Protein 1I1G (pdb70)

B-factor: mean 62.0, std 0.0, range [62.0, 62.0]

Radius of gyration: 27.63 Å; Cα contacts (8 Å, |Δi|>4): 375; chains: 2; bounding box: 60×55×72 Å

Structure (mmCIF, N/CA/C/O backbone):
data_1I1G
#
_entry.id   1I1G
#
_cell.length_a   101.318
_cell.length_b   101.318
_cell.length_c   245.361
_cell.angle_alpha   90.00
_cell.angle_beta   90.00
_cell.angle_gamma   90.00
#
_symmetry.space_group_name_H-M   'I 41 2 2'
#
loop_
_atom_site.group_PDB
_atom_site.id
_atom_site.type_symbol
_atom_site.label_atom_id
_atom_site.label_alt_id
_atom_site.label_comp_id
_atom_site.label_asym_id
_atom_site.label_entity_id
_atom_site.label_seq_id
_atom_site.pdbx_PDB_ins_code
_atom_site.Cartn_x
_atom_site.Cartn_y
_atom_site.Cartn_z
_atom_site.occupancy
_atom_site.B_iso_or_equiv
_atom_site.auth_seq_id
_atom_site.auth_comp_id
_atom_site.auth_asym_id
_atom_site.auth_atom_id
_atom_site.pdbx_PDB_model_num
ATOM 1 N N . ILE A 1 2 ? -29.054 -19.114 -18.843 1.00 62.00 2 ILE A N 1
ATOM 2 C CA . ILE A 1 2 ? -30.241 -19.924 -18.795 1.00 62.00 2 ILE A CA 1
ATOM 3 C C . ILE A 1 2 ? -31.482 -19.157 -18.706 1.00 62.00 2 ILE A C 1
ATOM 4 O O . ILE A 1 2 ? -31.540 -18.056 -18.135 1.00 62.00 2 ILE A O 1
ATOM 9 N N . ASP A 1 3 ? -32.341 -19.795 -19.256 1.00 62.00 3 ASP A N 1
ATOM 10 C CA . ASP A 1 3 ? -33.617 -19.465 -19.254 1.00 62.00 3 ASP A CA 1
ATOM 11 C C . ASP A 1 3 ? -33.876 -19.036 -17.812 1.00 62.00 3 ASP A C 1
ATOM 12 O O . ASP A 1 3 ? -33.068 -19.637 -16.900 1.00 62.00 3 ASP A O 1
ATOM 17 N N . GLU A 1 4 ? -34.934 -18.067 -17.923 1.00 62.00 4 GLU A N 1
ATOM 18 C CA . GLU A 1 4 ? -35.659 -17.269 -16.862 1.00 62.00 4 GLU A CA 1
ATOM 19 C C . GLU A 1 4 ? -36.285 -18.201 -15.864 1.00 62.00 4 GLU A C 1
ATOM 20 O O . GLU A 1 4 ? -36.065 -18.079 -14.671 1.00 62.00 4 GLU A O 1
ATOM 26 N N . ARG A 1 5 ? -37.047 -19.188 -16.421 1.00 62.00 5 ARG A N 1
ATOM 27 C CA . ARG A 1 5 ? -37.574 -20.256 -15.560 1.00 62.00 5 ARG A CA 1
ATOM 28 C C . ARG A 1 5 ? -36.432 -20.881 -14.772 1.00 62.00 5 ARG A C 1
ATOM 29 O O . ARG A 1 5 ? -36.288 -20.645 -13.557 1.00 62.00 5 ARG A O 1
ATOM 37 N N . ASP A 1 6 ? -35.400 -21.458 -15.394 1.00 62.00 6 ASP A N 1
ATOM 38 C CA . ASP A 1 6 ? -34.247 -22.013 -14.689 1.00 62.00 6 ASP A CA 1
ATOM 39 C C . ASP A 1 6 ? -33.550 -21.000 -13.784 1.00 62.00 6 ASP A C 1
ATOM 40 O O . ASP A 1 6 ? -32.796 -21.357 -12.865 1.00 62.00 6 ASP A O 1
ATOM 45 N N . LYS A 1 7 ? -33.663 -19.703 -14.101 1.00 62.00 7 LYS A N 1
ATOM 46 C CA . LYS A 1 7 ? -33.036 -18.751 -13.188 1.00 62.00 7 LYS A CA 1
ATOM 47 C C . LYS A 1 7 ? -33.872 -18.772 -11.908 1.00 62.00 7 LYS A C 1
ATOM 48 O O . LYS A 1 7 ? -33.430 -19.287 -10.875 1.00 62.00 7 LYS A O 1
ATOM 54 N N . ILE A 1 8 ? -35.144 -18.423 -11.967 1.00 62.00 8 ILE A N 1
ATOM 55 C CA . ILE A 1 8 ? -36.018 -18.598 -10.819 1.00 62.00 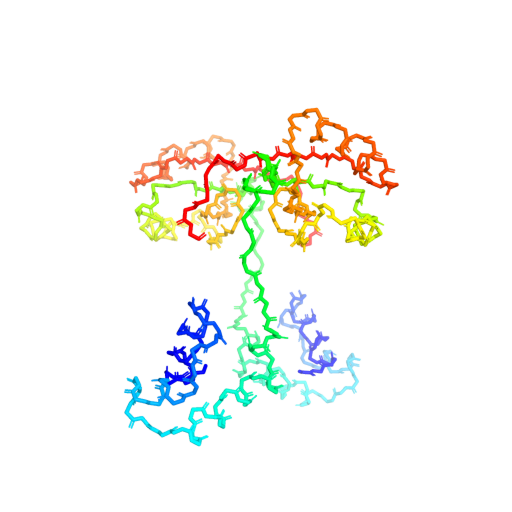8 ILE A CA 1
ATOM 56 C C . ILE A 1 8 ? -35.802 -19.918 -10.076 1.00 62.00 8 ILE A C 1
ATOM 57 O O . ILE A 1 8 ? -35.681 -19.890 -8.833 1.00 62.00 8 ILE A O 1
ATOM 62 N N . ILE A 1 9 ? -35.808 -21.067 -10.746 1.00 62.00 9 ILE A N 1
ATOM 63 C CA . ILE A 1 9 ? -35.617 -22.353 -10.072 1.00 62.00 9 ILE A CA 1
ATOM 64 C C . ILE A 1 9 ? -34.312 -22.357 -9.296 1.00 62.00 9 ILE A C 1
ATOM 65 O O . ILE A 1 9 ? -34.339 -22.695 -8.102 1.00 62.00 9 ILE A O 1
ATOM 70 N N . LEU A 1 10 ? -33.166 -21.895 -9.821 1.00 62.00 10 LEU A N 1
ATOM 71 C CA . LEU A 1 10 ? -31.960 -21.811 -8.984 1.00 62.00 10 LEU A CA 1
ATOM 72 C C . LEU A 1 10 ? -32.099 -20.796 -7.839 1.00 62.00 10 LEU A C 1
ATOM 73 O O . LEU A 1 10 ? -31.572 -21.062 -6.745 1.00 62.00 10 LEU A O 1
ATOM 78 N N . GLU A 1 11 ? -32.824 -19.684 -7.999 1.00 62.00 11 GLU A N 1
ATOM 79 C CA . GLU A 1 11 ? -32.968 -18.730 -6.903 1.00 62.00 11 GLU A CA 1
ATOM 80 C C . GLU A 1 11 ? -33.567 -19.435 -5.688 1.00 62.00 11 GLU A C 1
ATOM 81 O O . GLU A 1 11 ? -33.004 -19.610 -4.635 1.00 62.00 11 GLU A O 1
ATOM 87 N N . ILE A 1 12 ? -34.759 -19.947 -5.876 1.00 62.00 12 ILE A N 1
ATOM 88 C CA . ILE A 1 12 ? -35.614 -20.748 -5.032 1.00 62.00 12 ILE A CA 1
ATOM 89 C C . ILE A 1 12 ? -34.765 -21.866 -4.409 1.00 62.00 12 ILE A C 1
ATOM 90 O O . ILE A 1 12 ? -34.649 -21.958 -3.172 1.00 62.00 12 ILE A O 1
ATOM 95 N N . LEU A 1 13 ? -34.265 -22.769 -5.256 1.00 62.00 13 LEU A N 1
ATOM 96 C CA . LEU A 1 13 ? -33.490 -23.867 -4.637 1.00 62.00 13 LEU A CA 1
ATOM 97 C C . LEU A 1 13 ? -32.397 -23.263 -3.766 1.00 62.00 13 LEU A C 1
ATOM 98 O O . LEU A 1 13 ? -32.256 -23.562 -2.590 1.00 62.00 13 LEU A O 1
ATOM 103 N N . GLU A 1 14 ? -31.548 -22.319 -4.249 1.00 62.00 14 GLU A N 1
ATOM 104 C CA . GLU A 1 14 ? -30.530 -21.742 -3.379 1.00 62.00 14 GLU A CA 1
ATOM 105 C C . GLU A 1 14 ? -31.104 -21.168 -2.091 1.00 62.00 14 GLU A C 1
ATOM 106 O O . GLU A 1 14 ? -30.289 -21.033 -1.159 1.00 62.00 14 GLU A O 1
ATOM 112 N N . LYS A 1 15 ? -32.363 -20.860 -1.929 1.00 62.00 15 LYS A N 1
ATOM 113 C CA . LYS A 1 15 ? -32.892 -20.359 -0.678 1.00 62.00 15 LYS A CA 1
ATOM 114 C C . LYS A 1 15 ? -33.277 -21.544 0.204 1.00 62.00 15 LYS A C 1
ATOM 115 O O . LYS A 1 15 ? -33.044 -21.468 1.413 1.00 62.00 15 LYS A O 1
ATOM 117 N N . ASP A 1 16 ? -33.711 -22.650 -0.358 1.00 62.00 16 ASP A N 1
ATOM 118 C CA . ASP A 1 16 ? -34.020 -23.875 0.412 1.00 62.00 16 ASP A CA 1
ATOM 119 C C . ASP A 1 16 ? -33.987 -25.030 -0.584 1.00 62.00 16 ASP A C 1
ATOM 120 O O . ASP A 1 16 ? -34.944 -25.194 -1.340 1.00 62.00 16 ASP A O 1
ATOM 125 N N . ALA A 1 17 ? -32.885 -25.776 -0.670 1.00 62.00 17 ALA A N 1
ATOM 126 C CA . ALA A 1 17 ? -32.737 -26.761 -1.730 1.00 62.00 17 ALA A CA 1
ATOM 127 C C . ALA A 1 17 ? -33.522 -28.038 -1.511 1.00 62.00 17 ALA A C 1
ATOM 128 O O . ALA A 1 17 ? -33.372 -29.002 -2.226 1.00 62.00 17 ALA A O 1
ATOM 130 N N . ARG A 1 18 ? -34.335 -28.043 -0.486 1.00 62.00 18 ARG A N 1
ATOM 131 C CA . ARG A 1 18 ? -35.332 -29.056 -0.265 1.00 62.00 18 ARG A CA 1
ATOM 132 C C . ARG A 1 18 ? -36.672 -28.534 -0.804 1.00 62.00 18 ARG A C 1
ATOM 133 O O . ARG A 1 18 ? -37.629 -29.305 -0.628 1.00 62.00 18 ARG A O 1
ATOM 141 N N . THR A 1 19 ? -36.822 -27.285 -1.290 1.00 62.00 19 THR A N 1
ATOM 142 C CA . THR A 1 19 ? -38.182 -26.953 -1.745 1.00 62.00 19 THR A CA 1
ATOM 143 C C . THR A 1 19 ? -38.532 -28.110 -2.693 1.00 62.00 19 THR A C 1
ATOM 144 O O . THR A 1 19 ? -37.683 -28.464 -3.515 1.00 62.00 19 THR A O 1
ATOM 148 N N . PRO A 1 20 ? -39.667 -28.723 -2.428 1.00 62.00 20 PRO A N 1
ATOM 149 C CA . PRO A 1 20 ? -40.125 -29.825 -3.260 1.00 62.00 20 PRO A CA 1
ATOM 150 C C . PRO A 1 20 ? -40.507 -29.331 -4.650 1.00 62.00 20 PRO A C 1
ATOM 151 O O . PRO A 1 20 ? -41.121 -28.266 -4.840 1.00 62.00 20 PRO A O 1
ATOM 155 N N . PHE A 1 21 ? -40.133 -30.124 -5.661 1.00 62.00 21 PHE A N 1
ATOM 156 C CA . PHE A 1 21 ? -40.429 -29.822 -7.048 1.00 62.00 21 PHE A CA 1
ATOM 157 C C . PHE A 1 21 ? -41.800 -29.214 -7.213 1.00 62.00 21 PHE A C 1
ATOM 158 O O . PHE A 1 21 ? -41.940 -28.042 -7.570 1.00 62.00 21 PHE A O 1
ATOM 166 N N . THR A 1 22 ? -42.762 -29.984 -6.739 1.00 62.00 22 THR A N 1
ATOM 167 C CA . THR A 1 22 ? -44.150 -29.581 -6.653 1.00 62.00 22 THR A CA 1
ATOM 168 C C . THR A 1 22 ? -44.267 -28.150 -6.175 1.00 62.00 22 THR A C 1
ATOM 169 O O . THR A 1 22 ? -45.347 -27.590 -6.378 1.00 62.00 22 THR A O 1
ATOM 173 N N . GLU A 1 23 ? -43.404 -27.647 -5.276 1.00 62.00 23 GLU A N 1
ATOM 174 C CA . GLU A 1 23 ? -43.648 -26.257 -4.878 1.00 62.00 23 GLU A CA 1
ATOM 175 C C . GLU A 1 23 ? -43.118 -25.303 -5.920 1.00 62.00 23 GLU A C 1
ATOM 176 O O . GLU A 1 23 ? -43.779 -24.354 -6.341 1.00 62.00 23 GLU A O 1
ATOM 182 N N . ILE A 1 24 ? -41.992 -25.686 -6.537 1.00 62.00 24 ILE A N 1
ATOM 183 C CA . ILE A 1 24 ? -41.462 -24.875 -7.632 1.00 62.00 24 ILE A CA 1
ATOM 184 C C . ILE A 1 24 ? -42.498 -24.701 -8.744 1.00 62.00 24 ILE A C 1
ATOM 185 O O . ILE A 1 24 ? -42.702 -23.597 -9.233 1.00 62.00 24 ILE A O 1
ATOM 190 N N . ALA A 1 25 ? -43.023 -25.846 -9.152 1.00 62.00 25 ALA A N 1
ATOM 191 C CA . ALA A 1 25 ? -44.032 -25.905 -10.215 1.00 62.00 25 ALA A CA 1
ATOM 192 C C . ALA A 1 25 ? -45.138 -24.916 -9.859 1.00 62.00 25 ALA A C 1
ATOM 193 O O . ALA A 1 25 ? -45.106 -23.803 -10.435 1.00 62.00 25 ALA A O 1
ATOM 195 N N . LYS A 1 26 ? -45.913 -25.087 -8.791 1.00 62.00 26 LYS A N 1
ATOM 196 C CA . LYS A 1 26 ? -46.871 -24.033 -8.464 1.00 62.00 26 LYS A CA 1
ATOM 197 C C . LYS A 1 26 ? -46.231 -22.647 -8.395 1.00 62.00 26 LYS A C 1
ATOM 198 O O . LYS A 1 26 ? -46.926 -21.639 -8.631 1.00 62.00 26 LYS A O 1
ATOM 200 N N . LYS A 1 27 ? -44.921 -22.495 -8.120 1.00 62.00 27 LYS A N 1
ATOM 201 C CA . LYS A 1 27 ? -44.411 -21.130 -8.090 1.00 62.00 27 LYS A CA 1
ATOM 202 C C . LYS A 1 27 ? -44.342 -20.534 -9.493 1.00 62.00 27 LYS A C 1
ATOM 203 O O . LYS A 1 27 ? -44.666 -19.357 -9.689 1.00 62.00 27 LYS A O 1
ATOM 209 N N . LEU A 1 28 ? -44.013 -21.406 -10.431 1.00 62.00 28 LEU A N 1
ATOM 210 C CA . LEU A 1 28 ? -43.839 -20.961 -11.795 1.00 62.00 28 LEU A CA 1
ATOM 211 C C . LEU A 1 28 ? -45.051 -21.039 -12.680 1.00 62.00 28 LEU A C 1
ATOM 212 O O . LEU A 1 28 ? -44.893 -20.853 -13.906 1.00 62.00 28 LEU A O 1
ATOM 217 N N . GLY A 1 29 ? -46.123 -21.638 -12.165 1.00 62.00 29 GLY A N 1
ATOM 218 C CA . GLY A 1 29 ? -47.226 -21.921 -13.098 1.00 62.00 29 GLY A CA 1
ATOM 219 C C . GLY A 1 29 ? -46.919 -23.099 -14.006 1.00 62.00 29 GLY A C 1
ATOM 220 O O . GLY A 1 29 ? -47.828 -23.448 -14.771 1.00 62.00 29 GLY A O 1
ATOM 221 N N . ILE A 1 30 ? -45.746 -23.717 -14.020 1.00 62.00 30 ILE A N 1
ATOM 222 C CA . ILE A 1 30 ? -45.544 -24.877 -14.913 1.00 62.00 30 ILE A CA 1
ATOM 223 C C . ILE A 1 30 ? -45.910 -26.124 -14.119 1.00 62.00 30 ILE A C 1
ATOM 224 O O . ILE A 1 30 ? -46.573 -25.928 -13.092 1.00 62.00 30 ILE A O 1
ATOM 229 N N . SER A 1 31 ? -45.391 -27.285 -14.420 1.00 62.00 31 SER A N 1
ATOM 230 C CA . SER A 1 31 ? -45.751 -28.509 -13.715 1.00 62.00 31 SER A CA 1
ATOM 231 C C . SER A 1 31 ? -44.554 -29.212 -13.087 1.00 62.00 31 SER A C 1
ATOM 232 O O . SER A 1 31 ? -43.379 -28.948 -13.398 1.00 62.00 31 SER A O 1
ATOM 235 N N . GLU A 1 32 ? -44.870 -30.197 -12.251 1.00 62.00 32 GLU A N 1
ATOM 236 C CA . GLU A 1 32 ? -43.862 -30.984 -11.535 1.00 62.00 32 GLU A CA 1
ATOM 237 C C . GLU A 1 32 ? -42.839 -31.519 -12.525 1.00 62.00 32 GLU A C 1
ATOM 238 O O . GLU A 1 32 ? -41.711 -31.017 -12.612 1.00 62.00 32 GLU A O 1
ATOM 244 N N . THR A 1 33 ? -43.295 -32.369 -13.419 1.00 62.00 33 THR A N 1
ATOM 245 C CA . THR A 1 33 ? -42.459 -33.015 -14.422 1.00 62.00 33 THR A CA 1
ATOM 246 C C . THR A 1 33 ? -41.443 -32.064 -15.028 1.00 62.00 33 THR A C 1
ATOM 247 O O . THR A 1 33 ? -40.232 -32.292 -15.119 1.00 62.00 33 THR A O 1
ATOM 251 N N . ALA A 1 34 ? -41.890 -30.894 -15.435 1.00 62.00 34 ALA A N 1
ATOM 252 C CA . ALA A 1 34 ? -41.069 -29.798 -15.928 1.00 62.00 34 ALA A CA 1
ATOM 253 C C . ALA A 1 34 ? -40.063 -29.324 -14.894 1.00 62.00 34 ALA A C 1
ATOM 254 O O . ALA A 1 34 ? -38.854 -29.474 -15.036 1.00 62.00 34 ALA A O 1
ATOM 256 N N . VAL A 1 35 ? -40.573 -28.895 -13.740 1.00 62.00 35 VAL A N 1
ATOM 257 C CA . VAL A 1 35 ? -39.670 -28.529 -12.649 1.00 62.00 35 VAL A CA 1
ATOM 258 C C . VAL A 1 35 ? -38.691 -29.662 -12.414 1.00 62.00 35 VAL A C 1
ATOM 259 O O . VAL A 1 35 ? -37.531 -29.383 -12.122 1.00 62.00 35 VAL A O 1
ATOM 263 N N . ARG A 1 36 ? -39.156 -30.891 -12.542 1.00 62.00 36 ARG A N 1
ATOM 264 C CA . ARG A 1 36 ? -38.296 -32.055 -12.416 1.00 62.00 36 ARG A CA 1
ATOM 265 C C . ARG A 1 36 ? -37.212 -31.913 -13.476 1.00 62.00 36 ARG A C 1
ATOM 266 O O . ARG A 1 36 ? -36.112 -31.464 -13.143 1.00 62.00 36 ARG A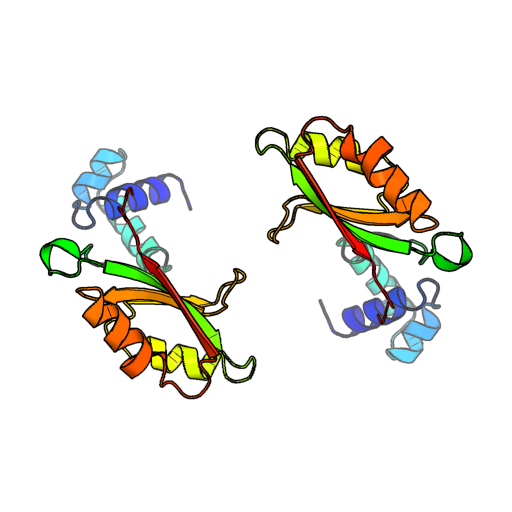 O 1
ATOM 268 N N . LYS A 1 37 ? -37.601 -32.154 -14.707 1.00 62.00 37 LYS A N 1
ATOM 269 C CA . LYS A 1 37 ? -36.803 -32.089 -15.918 1.00 62.00 37 LYS A CA 1
ATOM 270 C C . LYS A 1 37 ? -35.747 -30.992 -15.942 1.00 62.00 37 LYS A C 1
ATOM 271 O O . LYS A 1 37 ? -34.563 -31.276 -16.128 1.00 62.00 37 LYS A O 1
ATOM 273 N N . ARG A 1 38 ? -36.132 -29.760 -15.689 1.00 62.00 38 ARG A N 1
ATOM 274 C CA . ARG A 1 38 ? -35.344 -28.581 -15.491 1.00 62.00 38 ARG A CA 1
ATOM 275 C C . ARG A 1 38 ? -34.214 -28.801 -14.482 1.00 62.00 38 ARG A C 1
ATOM 276 O O . ARG A 1 38 ? -33.010 -28.633 -14.724 1.00 62.00 38 ARG A O 1
ATOM 284 N N . VAL A 1 39 ? -34.668 -29.223 -13.288 1.00 62.00 39 VAL A N 1
ATOM 285 C CA . VAL A 1 39 ? -33.750 -29.422 -12.170 1.00 62.00 39 VAL A CA 1
ATOM 286 C C . VAL A 1 39 ? -32.675 -30.409 -12.591 1.00 62.00 39 VAL A C 1
ATOM 287 O O . VAL A 1 39 ? -31.492 -30.122 -12.761 1.00 62.00 39 VAL A O 1
ATOM 291 N N . LYS A 1 40 ? -33.127 -31.555 -13.068 1.00 62.00 40 LYS A N 1
ATOM 292 C CA . LYS A 1 40 ? -32.168 -32.585 -13.487 1.00 62.00 40 LYS A CA 1
ATOM 293 C C . LYS A 1 40 ? -31.196 -31.987 -14.491 1.00 62.00 40 LYS A C 1
ATOM 294 O O . LYS A 1 40 ? -29.980 -31.987 -14.257 1.00 62.00 40 LYS A O 1
ATOM 296 N N . ALA A 1 41 ? -31.738 -31.321 -15.506 1.00 62.00 41 ALA A N 1
ATOM 297 C CA . ALA A 1 41 ? -30.953 -30.762 -16.595 1.00 62.00 41 ALA A CA 1
ATOM 298 C C . ALA A 1 41 ? -29.931 -29.762 -16.073 1.00 62.00 41 ALA A C 1
ATOM 299 O O . ALA A 1 41 ? -28.769 -29.866 -16.494 1.00 62.00 41 ALA A O 1
ATOM 301 N N . LEU A 1 42 ? -30.288 -28.964 -15.066 1.00 62.00 42 LEU A N 1
ATOM 302 C CA . LEU A 1 42 ? -29.317 -28.040 -14.482 1.00 62.00 42 LEU A CA 1
ATOM 303 C C . LEU A 1 42 ? -28.199 -28.818 -13.807 1.00 62.00 42 LEU A C 1
ATOM 304 O O . LEU A 1 42 ? -26.976 -28.601 -13.960 1.00 62.00 42 LEU A O 1
ATOM 309 N N . GLU A 1 43 ? -28.597 -29.855 -13.070 1.00 62.00 43 GLU A N 1
ATOM 310 C CA . GLU A 1 43 ? -27.706 -30.800 -12.411 1.00 62.00 43 GLU A CA 1
ATOM 311 C C . GLU A 1 43 ? -26.744 -31.529 -13.341 1.00 62.00 43 GLU A C 1
ATOM 312 O O . GLU A 1 43 ? -25.518 -31.572 -13.171 1.00 62.00 43 GLU A O 1
ATOM 318 N N . GLU A 1 44 ? -27.321 -32.150 -14.378 1.00 62.00 44 GLU A N 1
ATOM 319 C CA . GLU A 1 44 ? -26.517 -32.824 -15.415 1.00 62.00 44 GLU A CA 1
ATOM 320 C C . GLU A 1 44 ? -25.581 -31.806 -16.052 1.00 62.00 44 GLU A C 1
ATOM 321 O O . GLU A 1 44 ? -24.389 -32.015 -16.191 1.00 62.00 44 GLU A O 1
ATOM 327 N N . LYS A 1 45 ? -26.046 -30.597 -16.337 1.00 62.00 45 LYS A N 1
ATOM 328 C CA . LYS A 1 45 ? -25.201 -29.569 -16.926 1.00 62.00 45 LYS A CA 1
ATOM 329 C C . LYS A 1 45 ? -24.063 -29.241 -15.968 1.00 62.00 45 LYS A C 1
ATOM 330 O O . LYS A 1 45 ? -22.891 -29.458 -16.285 1.00 62.00 45 LYS A O 1
ATOM 336 N N . GLY A 1 46 ? -24.318 -28.883 -14.709 1.00 62.00 46 GLY A N 1
ATOM 337 C CA . GLY A 1 46 ? -23.248 -28.570 -13.775 1.00 62.00 46 GLY A CA 1
ATOM 338 C C . GLY A 1 46 ? -23.488 -27.204 -13.127 1.00 62.00 46 GLY A C 1
ATOM 339 O O . GLY A 1 46 ? -22.662 -26.677 -12.363 1.00 62.00 46 GLY A O 1
ATOM 340 N N . ILE A 1 47 ? -24.650 -26.637 -13.412 1.00 62.00 47 ILE A N 1
ATOM 341 C CA . ILE A 1 47 ? -25.016 -25.324 -12.869 1.00 62.00 47 ILE A CA 1
ATOM 342 C C . ILE A 1 47 ? -25.326 -25.513 -11.397 1.00 62.00 47 ILE A C 1
ATOM 343 O O . ILE A 1 47 ? -24.901 -24.721 -10.552 1.00 62.00 47 ILE A O 1
ATOM 348 N N . ILE A 1 48 ? -25.938 -26.668 -11.151 1.00 62.00 48 ILE A N 1
ATOM 349 C CA . ILE A 1 48 ? -26.078 -27.266 -9.831 1.00 62.00 48 ILE A CA 1
ATOM 350 C C . ILE A 1 48 ? -24.864 -28.209 -9.673 1.00 62.00 48 ILE A C 1
ATOM 351 O O . ILE A 1 48 ? -24.864 -29.331 -10.189 1.00 62.00 48 ILE A O 1
ATOM 356 N N . GLU A 1 49 ? -23.782 -27.760 -9.050 1.00 62.00 49 GLU A N 1
ATOM 357 C CA . GLU A 1 49 ? -22.670 -28.634 -8.777 1.00 62.00 49 GLU A CA 1
ATOM 358 C C . GLU A 1 49 ? -23.064 -29.738 -7.775 1.00 62.00 49 GLU A C 1
ATOM 359 O O . GLU A 1 49 ? -22.372 -30.763 -7.718 1.00 62.00 49 GLU A O 1
ATOM 365 N N . GLY A 1 50 ? -23.934 -29.460 -6.828 1.00 62.00 50 GLY A N 1
ATOM 366 C CA . GLY A 1 50 ? -24.233 -30.366 -5.758 1.00 62.00 50 GLY A CA 1
ATOM 367 C C . GLY A 1 50 ? -25.113 -29.751 -4.684 1.00 62.00 50 GLY A C 1
ATOM 368 O O . GLY A 1 50 ? -25.358 -28.548 -4.574 1.00 62.00 50 GLY A O 1
ATOM 369 N N . TYR A 1 51 ? -25.626 -30.659 -3.866 1.00 62.00 51 TY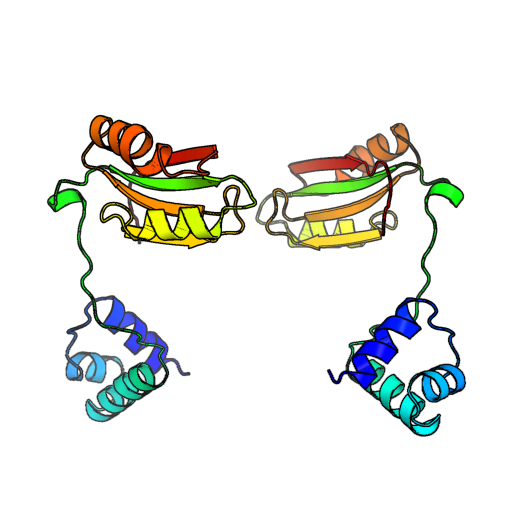R A N 1
ATOM 370 C CA . TYR A 1 51 ? -26.531 -30.326 -2.777 1.00 62.00 51 TYR A CA 1
ATOM 371 C C . TYR A 1 51 ? -25.837 -30.199 -1.426 1.00 62.00 51 TYR A C 1
ATOM 372 O O . TYR A 1 51 ? -25.289 -31.184 -0.915 1.00 62.00 51 TYR A O 1
ATOM 381 N N . THR A 1 52 ? -25.803 -28.988 -0.842 1.00 62.00 52 THR A N 1
ATOM 382 C CA . THR A 1 52 ? -24.999 -28.844 0.354 1.00 62.00 52 THR A CA 1
ATOM 383 C C . THR A 1 52 ? -25.687 -28.154 1.503 1.00 62.00 52 THR A C 1
ATOM 384 O O . THR A 1 52 ? -26.911 -28.206 1.618 1.00 62.00 52 THR A O 1
ATOM 388 N N . ILE A 1 53 ? -24.891 -27.742 2.492 1.00 62.00 53 ILE A N 1
ATOM 389 C CA . ILE A 1 53 ? -25.478 -27.168 3.690 1.00 62.00 53 ILE A CA 1
ATOM 390 C C . ILE A 1 53 ? -24.706 -25.902 4.017 1.00 62.00 53 ILE A C 1
ATOM 391 O O . ILE A 1 53 ? -23.543 -25.779 3.702 1.00 62.00 53 ILE A O 1
ATOM 396 N N . LYS A 1 54 ? -25.447 -24.937 4.503 1.00 62.00 54 LYS A N 1
ATOM 397 C CA . LYS A 1 54 ? -24.889 -23.652 4.905 1.00 62.00 54 LYS A CA 1
ATOM 398 C C . LYS A 1 54 ? -24.831 -23.703 6.432 1.00 62.00 54 LYS A C 1
ATOM 399 O O . LYS A 1 54 ? -25.855 -23.881 7.072 1.00 62.00 54 LYS A O 1
ATOM 405 N N . ILE A 1 55 ? -23.614 -23.743 6.939 1.00 62.00 55 ILE A N 1
ATOM 406 C CA . ILE A 1 55 ? -23.196 -23.973 8.306 1.00 62.00 55 ILE A CA 1
ATOM 407 C C . ILE A 1 55 ? -22.650 -22.737 9.005 1.00 62.00 55 ILE A C 1
ATOM 408 O O . ILE A 1 55 ? -21.725 -22.044 8.578 1.00 62.00 55 ILE A O 1
ATOM 413 N N . ASN A 1 56 ? -23.175 -22.386 10.161 1.00 62.00 56 ASN A N 1
ATOM 414 C CA . ASN A 1 56 ? -22.837 -21.243 10.957 1.00 62.00 56 ASN A CA 1
ATOM 415 C C . ASN A 1 56 ? -21.615 -21.376 11.842 1.00 62.00 56 ASN A C 1
ATOM 416 O O . ASN A 1 56 ? -21.629 -21.876 12.977 1.00 62.00 56 ASN A O 1
ATOM 421 N N . PRO A 1 57 ? -20.508 -20.745 11.460 1.00 62.00 57 PRO A N 1
ATOM 422 C CA . PRO A 1 57 ? -19.291 -20.643 12.241 1.00 62.00 57 PRO A CA 1
ATOM 423 C C . PRO A 1 57 ? -19.424 -20.056 13.632 1.00 62.00 57 PRO A C 1
ATOM 424 O O . PRO A 1 57 ? -18.816 -20.655 14.531 1.00 62.00 57 PRO A O 1
ATOM 428 N N . LYS A 1 58 ? -20.108 -18.956 13.944 1.00 62.00 58 LYS A N 1
ATOM 429 C CA . LYS A 1 58 ? -20.206 -18.581 15.351 1.00 62.00 58 LYS A CA 1
ATOM 430 C C . LYS A 1 58 ? -20.723 -19.724 16.216 1.00 62.00 58 LYS A C 1
ATOM 431 O O . LYS A 1 58 ? -20.159 -19.997 17.278 1.00 62.00 58 LYS A O 1
ATOM 433 N N . LYS A 1 59 ? -21.843 -20.361 15.902 1.00 62.00 59 LYS A N 1
ATOM 434 C CA . LYS A 1 59 ? -22.374 -21.453 16.698 1.00 62.00 59 LYS A CA 1
ATOM 435 C C . LYS A 1 59 ? -21.482 -22.691 16.610 1.00 62.00 59 LYS A C 1
ATOM 436 O O . LYS A 1 59 ? -21.865 -23.686 17.243 1.00 62.00 59 LYS A O 1
ATOM 442 N N . LEU A 1 60 ? -20.371 -22.784 15.900 1.00 62.00 60 LEU A N 1
ATOM 443 C CA . LEU A 1 60 ? -19.569 -24.007 16.000 1.00 62.00 60 LEU A CA 1
ATOM 444 C C . LEU A 1 60 ? -18.355 -23.634 16.858 1.00 62.00 60 LEU A C 1
ATOM 445 O O . LEU A 1 60 ? -17.399 -24.345 17.146 1.00 62.00 60 LEU A O 1
ATOM 450 N N . GLY A 1 61 ? -18.379 -22.361 17.218 1.00 62.00 61 GLY A N 1
ATOM 451 C CA . GLY A 1 61 ? -17.383 -21.690 18.018 1.00 62.00 61 GLY A CA 1
ATOM 452 C C . GLY A 1 61 ? -16.278 -21.110 17.171 1.00 62.00 61 GLY A C 1
ATOM 453 O O . GLY A 1 61 ? -15.184 -20.807 17.651 1.00 62.00 61 GLY A O 1
ATOM 454 N N . TYR A 1 62 ? -16.554 -20.886 15.896 1.00 62.00 62 TYR A N 1
ATOM 455 C CA . TYR A 1 62 ? -15.480 -20.372 15.040 1.00 62.00 62 TYR A CA 1
ATOM 456 C C . TYR A 1 62 ? -15.623 -18.872 14.947 1.00 62.00 62 TYR A C 1
ATOM 457 O O . TYR A 1 62 ? -16.076 -18.394 13.915 1.00 62.00 62 TYR A O 1
ATOM 466 N N . SER A 1 63 ? -15.232 -18.170 16.013 1.00 62.00 63 SER A N 1
ATOM 467 C CA . SER A 1 63 ? -15.404 -16.741 16.098 1.00 62.00 63 SER A CA 1
ATOM 468 C C . SER A 1 63 ? -14.540 -15.898 15.184 1.00 62.00 63 SER A C 1
ATOM 469 O O . SER A 1 63 ? -14.775 -14.682 15.098 1.00 62.00 63 SER A O 1
ATOM 472 N N . LEU A 1 64 ? -13.517 -16.409 14.519 1.00 62.00 64 LEU A N 1
ATOM 473 C CA . LEU A 1 64 ? -12.792 -15.514 13.626 1.00 62.00 64 LEU A CA 1
ATOM 474 C C . LEU A 1 64 ? -12.746 -16.164 12.236 1.00 62.00 64 LEU A C 1
ATOM 475 O O . LEU A 1 64 ? -11.792 -16.860 11.885 1.00 62.00 64 LEU A O 1
ATOM 480 N N . VAL A 1 65 ? -13.820 -15.901 11.496 1.00 62.00 65 VAL A N 1
ATOM 481 C CA . VAL A 1 65 ? -13.830 -16.346 10.095 1.00 62.00 65 VAL A CA 1
ATOM 482 C C . VAL A 1 65 ? -12.848 -15.397 9.414 1.00 62.00 65 VAL A C 1
ATOM 483 O O . VAL A 1 65 ? -13.103 -14.197 9.474 1.00 62.00 65 VAL A O 1
ATOM 487 N N . THR A 1 66 ? -11.708 -15.822 8.910 1.00 62.00 66 THR A N 1
ATOM 488 C CA . THR A 1 66 ? -10.675 -14.944 8.396 1.00 62.00 66 THR A CA 1
ATOM 489 C C . THR A 1 66 ? -10.330 -15.062 6.927 1.00 62.00 66 THR A C 1
ATOM 490 O O . THR A 1 66 ? -9.872 -16.108 6.456 1.00 62.00 66 THR A O 1
ATOM 494 N N . ILE A 1 67 ? -10.376 -13.940 6.202 1.00 62.00 67 ILE A N 1
ATOM 495 C CA . ILE A 1 67 ? -9.942 -14.025 4.796 1.00 62.00 67 ILE A CA 1
ATOM 496 C C . ILE A 1 67 ? -8.439 -13.842 4.774 1.00 62.00 67 ILE A C 1
ATOM 497 O O . ILE A 1 67 ? -7.957 -12.767 5.142 1.00 62.00 67 ILE A O 1
ATOM 502 N N . THR A 1 68 ? -7.749 -14.929 4.493 1.00 62.00 68 THR A N 1
ATOM 503 C CA . THR A 1 68 ? -6.306 -14.918 4.631 1.00 62.00 68 THR A CA 1
ATOM 504 C C . THR A 1 68 ? -5.652 -14.831 3.264 1.00 62.00 68 THR A C 1
ATOM 505 O O . THR A 1 68 ? -5.939 -15.692 2.443 1.00 62.00 68 THR A O 1
ATOM 509 N N . GLY A 1 69 ? -4.755 -13.866 3.153 1.00 62.00 69 GLY A N 1
ATOM 510 C CA . GLY A 1 69 ? -3.921 -13.807 1.958 1.00 62.00 69 GLY A CA 1
ATOM 511 C C . GLY A 1 69 ? -2.733 -14.750 2.165 1.00 62.00 69 GLY A C 1
ATOM 512 O O . GLY A 1 69 ? -2.210 -14.855 3.286 1.00 62.00 69 GLY A O 1
ATOM 513 N N . VAL A 1 70 ? -2.317 -15.383 1.071 1.00 62.00 70 VAL A N 1
ATOM 514 C CA . VAL A 1 70 ? -1.109 -16.184 1.117 1.00 62.00 70 VAL A CA 1
ATOM 515 C C . VAL A 1 70 ? -0.208 -15.853 -0.076 1.00 62.00 70 VAL A C 1
ATOM 516 O O . VAL A 1 70 ? -0.404 -16.281 -1.209 1.00 62.00 70 VAL A O 1
ATOM 520 N N . ASP A 1 71 ? 0.875 -15.176 0.250 1.00 62.00 71 ASP A N 1
ATOM 521 C CA . ASP A 1 71 ? 1.861 -14.834 -0.782 1.00 62.00 71 ASP A CA 1
ATOM 522 C C . ASP A 1 71 ? 2.719 -16.094 -0.896 1.00 62.00 71 ASP A C 1
ATOM 523 O O . ASP A 1 71 ? 2.589 -16.995 -0.059 1.00 62.00 71 ASP A O 1
ATOM 528 N N . THR A 1 72 ? 3.520 -16.180 -1.941 1.00 62.00 72 THR A N 1
ATOM 529 C CA . THR A 1 72 ? 4.156 -17.466 -2.274 1.00 62.00 72 THR A CA 1
ATOM 530 C C . THR A 1 72 ? 5.372 -17.152 -3.126 1.00 62.00 72 THR A C 1
ATOM 531 O O . THR A 1 72 ? 5.300 -16.011 -3.621 1.00 62.00 72 THR A O 1
ATOM 535 N N . LYS A 1 73 ? 6.364 -18.009 -3.296 1.00 62.00 73 LYS A N 1
ATOM 536 C CA . LYS A 1 73 ? 7.426 -17.618 -4.247 1.00 62.00 73 LYS A CA 1
ATOM 537 C C . LYS A 1 73 ? 6.721 -17.853 -5.574 1.00 62.00 73 LYS A C 1
ATOM 538 O O . LYS A 1 73 ? 5.959 -18.826 -5.488 1.00 62.00 73 LYS A O 1
ATOM 544 N N . PRO A 1 74 ? 6.813 -17.027 -6.573 1.00 62.00 74 PRO A N 1
ATOM 545 C CA . PRO A 1 74 ? 6.028 -17.259 -7.788 1.00 62.00 74 PRO A CA 1
ATOM 546 C C . PRO A 1 74 ? 6.052 -18.734 -8.125 1.00 62.00 74 PRO A C 1
ATOM 547 O O . PRO A 1 74 ? 5.059 -19.44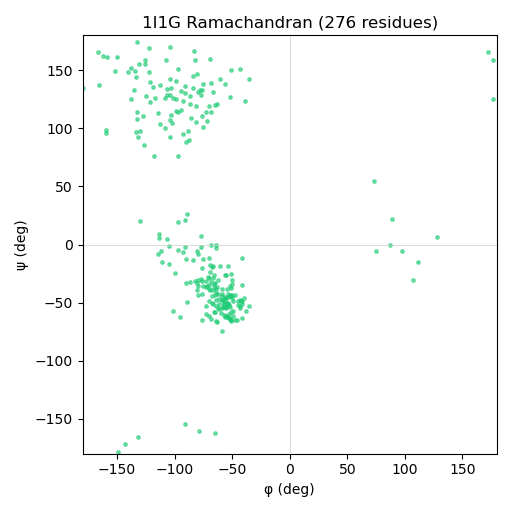7 -7.914 1.00 62.00 74 PRO A O 1
ATOM 551 N N . GLU A 1 75 ? 7.184 -19.312 -8.426 1.00 62.00 75 GLU A N 1
ATOM 552 C CA . GLU A 1 75 ? 7.394 -20.714 -8.701 1.00 62.00 75 GLU A CA 1
ATOM 553 C C . GLU A 1 75 ? 6.682 -21.728 -7.824 1.00 62.00 75 GLU A C 1
ATOM 554 O O . GLU A 1 75 ? 7.074 -22.894 -8.042 1.00 62.00 75 GLU A O 1
ATOM 560 N N . LYS A 1 76 ? 6.050 -21.458 -6.694 1.00 62.00 76 LYS A N 1
ATOM 561 C CA . LYS A 1 76 ? 5.554 -22.542 -5.844 1.00 62.00 76 LYS A CA 1
ATOM 562 C C . LYS A 1 76 ? 4.087 -22.294 -5.482 1.00 62.00 76 LYS A C 1
ATOM 563 O O . LYS A 1 76 ? 3.546 -22.840 -4.519 1.00 62.00 76 LYS A O 1
ATOM 569 N N . LEU A 1 77 ? 3.434 -21.464 -6.288 1.00 62.00 77 LEU A N 1
ATOM 570 C CA . LEU A 1 77 ? 2.051 -21.088 -6.201 1.00 62.00 77 LEU A CA 1
ATOM 571 C C . LEU A 1 77 ? 1.135 -22.298 -6.065 1.00 62.00 77 LEU A C 1
ATOM 572 O O . LEU A 1 77 ? 0.333 -22.470 -5.156 1.00 62.00 77 LEU A O 1
ATOM 577 N N . PHE A 1 78 ? 1.200 -23.129 -7.119 1.00 62.00 78 PHE A N 1
ATOM 578 C CA . PHE A 1 78 ? 0.394 -24.355 -7.099 1.00 62.00 78 PHE A CA 1
ATOM 579 C C . PHE A 1 78 ? 0.802 -25.352 -6.037 1.00 62.00 78 PHE A C 1
ATOM 580 O O . PHE A 1 78 ? -0.076 -25.977 -5.416 1.00 62.00 78 PHE A O 1
ATOM 588 N N . GLU A 1 79 ? 2.093 -25.513 -5.729 1.00 62.00 79 GLU A N 1
ATOM 589 C CA . GLU A 1 79 ? 2.465 -26.401 -4.620 1.00 62.00 79 GLU A CA 1
ATOM 590 C C . GLU A 1 79 ? 1.944 -25.880 -3.297 1.00 62.00 79 GLU A C 1
ATOM 591 O O . GLU A 1 79 ? 1.367 -26.612 -2.489 1.00 62.00 79 GLU A O 1
ATOM 597 N N . VAL A 1 80 ? 2.022 -24.572 -3.041 1.00 62.00 80 VAL A N 1
ATOM 598 C CA . VAL A 1 80 ? 1.410 -24.123 -1.781 1.00 62.00 80 VAL A CA 1
ATOM 599 C C . VAL A 1 80 ? -0.091 -24.407 -1.765 1.00 62.00 80 VAL A C 1
ATOM 600 O O . VAL A 1 80 ? -0.667 -25.051 -0.884 1.00 62.00 80 VAL A O 1
ATOM 604 N N . ALA A 1 81 ? -0.787 -23.976 -2.814 1.00 62.00 81 ALA A N 1
ATOM 605 C CA . ALA A 1 81 ? -2.210 -24.059 -3.006 1.00 62.00 81 ALA A CA 1
ATOM 606 C C . ALA A 1 81 ? -2.805 -25.424 -2.704 1.00 62.00 81 ALA A C 1
ATOM 607 O O . ALA A 1 81 ? -3.895 -25.497 -2.098 1.00 62.00 81 ALA A O 1
ATOM 609 N N . GLU A 1 82 ? -2.143 -26.499 -3.145 1.00 62.00 82 GLU A N 1
ATOM 610 C CA . GLU A 1 82 ? -2.688 -27.807 -2.816 1.00 62.00 82 GLU A CA 1
ATOM 611 C C . GLU A 1 82 ? -2.488 -28.170 -1.344 1.00 62.00 82 GLU A C 1
ATOM 612 O O . GLU A 1 82 ? -3.298 -28.971 -0.888 1.00 62.00 82 GLU A O 1
ATOM 618 N N . LYS A 1 83 ? -1.430 -27.714 -0.693 1.00 62.00 83 LYS A N 1
ATOM 619 C CA . LYS A 1 83 ? -1.277 -28.064 0.727 1.00 62.00 83 LYS A CA 1
ATOM 620 C C . LYS A 1 83 ? -2.210 -27.217 1.554 1.00 62.00 83 LYS A C 1
ATOM 621 O O . LYS A 1 83 ? -2.891 -27.714 2.440 1.00 62.00 83 LYS A O 1
ATOM 627 N N . LEU A 1 84 ? -2.529 -26.001 1.105 1.00 62.00 84 LEU A N 1
ATOM 628 C CA . LEU A 1 84 ? -3.582 -25.221 1.773 1.00 62.00 84 LEU A CA 1
ATOM 629 C C . LEU A 1 84 ? -4.932 -25.863 1.493 1.00 62.00 84 LEU A C 1
ATOM 630 O O . LEU A 1 84 ? -5.826 -25.924 2.327 1.00 62.00 84 LEU A O 1
ATOM 635 N N . LYS A 1 85 ? -5.085 -26.344 0.257 1.00 62.00 85 LYS A N 1
ATOM 636 C CA . LYS A 1 85 ? -6.275 -27.138 -0.089 1.00 62.00 85 LYS A CA 1
ATOM 637 C C . LYS A 1 85 ? -6.439 -28.226 0.975 1.00 62.00 85 LYS A C 1
ATOM 638 O O . LYS A 1 85 ? -7.492 -28.493 1.557 1.00 62.00 85 LYS A O 1
ATOM 644 N N . GLU A 1 86 ? -5.368 -28.911 1.344 1.00 62.00 86 GLU A N 1
ATOM 645 C CA . GLU A 1 86 ? -5.513 -30.070 2.209 1.00 62.00 86 GLU A CA 1
ATOM 646 C C . GLU A 1 86 ? -5.982 -29.779 3.611 1.00 62.00 86 GLU A C 1
ATOM 647 O O . GLU A 1 86 ? -6.477 -30.767 4.152 1.00 62.00 86 GLU A O 1
ATOM 649 N N . TYR A 1 87 ? -5.684 -28.570 4.184 1.00 62.00 87 TYR A N 1
ATOM 650 C CA . TYR A 1 87 ? -6.154 -28.338 5.553 1.00 62.00 87 TYR A CA 1
ATOM 651 C C . TYR A 1 87 ? -7.658 -27.995 5.582 1.00 62.00 87 TYR A C 1
ATOM 652 O O . TYR A 1 87 ? -8.146 -27.163 4.811 1.00 62.00 87 TYR A O 1
ATOM 661 N N . ASP A 1 88 ? -8.230 -28.685 6.490 1.00 62.00 88 ASP A N 1
ATOM 662 C CA . ASP A 1 88 ? -9.622 -28.710 6.902 1.00 62.00 88 ASP A CA 1
ATOM 663 C C . ASP A 1 88 ? -10.027 -27.333 7.483 1.00 62.00 88 ASP A C 1
ATOM 664 O O . ASP A 1 88 ? -11.078 -27.194 8.139 1.00 62.00 88 ASP A O 1
ATOM 669 N N . PHE A 1 89 ? -9.164 -26.295 7.569 1.00 62.00 89 PHE A N 1
ATOM 670 C CA . PHE A 1 89 ? -9.636 -25.040 8.173 1.00 62.00 89 PHE A CA 1
ATOM 671 C C . PHE A 1 89 ? -9.685 -24.015 7.060 1.00 62.00 89 PHE A C 1
ATOM 672 O O . PHE A 1 89 ? -10.022 -22.869 7.295 1.00 62.00 89 PHE A O 1
ATOM 680 N N . VAL A 1 90 ? -9.199 -24.438 5.910 1.00 62.00 90 VAL A N 1
ATOM 681 C CA . VAL A 1 90 ? -9.250 -23.631 4.677 1.00 62.00 90 VAL A CA 1
ATOM 682 C C . VAL A 1 90 ? -10.616 -24.030 4.128 1.00 62.00 90 VAL A C 1
ATOM 683 O O . VAL A 1 90 ? -10.735 -25.173 3.671 1.00 62.00 90 VAL A O 1
ATOM 687 N N . LYS A 1 91 ? -11.684 -23.331 4.491 1.00 62.00 91 LYS A N 1
ATOM 688 C CA . LYS A 1 91 ? -12.986 -23.755 4.001 1.00 62.00 91 LYS A CA 1
ATOM 689 C C . LYS A 1 91 ? -13.239 -23.361 2.564 1.00 62.00 91 LYS A C 1
ATOM 690 O O . LYS A 1 91 ? -14.355 -23.588 2.115 1.00 62.00 91 LYS A O 1
ATOM 696 N N . GLU A 1 92 ? -12.378 -22.664 1.854 1.00 62.00 92 GLU A N 1
ATOM 697 C CA . GLU A 1 92 ? -12.498 -22.401 0.420 1.00 62.00 92 GLU A CA 1
ATOM 698 C C . GLU A 1 92 ? -11.284 -21.562 -0.062 1.00 62.00 92 GLU A C 1
ATOM 699 O O . GLU A 1 92 ? -10.615 -20.858 0.713 1.00 62.00 92 GLU A O 1
ATOM 705 N N . LEU A 1 93 ? -10.701 -21.954 -1.192 1.00 62.00 93 LEU A N 1
ATOM 706 C CA . LEU A 1 93 ? -9.402 -21.510 -1.649 1.00 62.00 93 LEU A CA 1
ATOM 707 C C . LEU A 1 93 ? -9.437 -20.908 -3.051 1.00 62.00 93 LEU A C 1
ATOM 708 O O . LEU A 1 93 ? -10.066 -21.581 -3.873 1.00 62.00 93 LEU A O 1
ATOM 713 N N . TYR A 1 94 ? -8.900 -19.695 -3.273 1.00 62.00 94 TYR A N 1
ATOM 714 C CA . TYR A 1 94 ? -8.927 -19.146 -4.615 1.00 62.00 94 TYR A CA 1
ATOM 715 C C . TYR A 1 94 ? -7.556 -18.628 -5.051 1.00 62.00 94 TYR A C 1
ATOM 716 O O . TYR A 1 94 ? -6.745 -18.211 -4.218 1.00 62.00 94 TYR A O 1
ATOM 725 N N . LEU A 1 95 ? -7.402 -18.611 -6.367 1.00 62.00 95 LEU A N 1
ATOM 726 C CA . LEU A 1 95 ? -6.267 -17.928 -6.986 1.00 62.00 95 LEU A CA 1
ATOM 727 C C . LEU A 1 95 ? -6.782 -16.552 -7.323 1.00 62.00 95 LEU A C 1
ATOM 728 O O . LEU A 1 95 ? -7.931 -16.514 -7.710 1.00 62.00 95 LEU A O 1
ATOM 733 N N . SER A 1 96 ? -6.127 -15.452 -7.036 1.00 62.00 96 SER A N 1
ATOM 734 C CA . SER A 1 96 ? -6.794 -14.170 -7.312 1.00 62.00 96 SER A CA 1
ATOM 735 C C . SER A 1 96 ? -5.888 -13.198 -8.034 1.00 62.00 96 SER A C 1
ATOM 736 O O . SER A 1 96 ? -4.733 -13.529 -8.312 1.00 62.00 96 SER A O 1
ATOM 739 N N . SER A 1 97 ? -6.431 -12.060 -8.423 1.00 62.00 97 SER A N 1
ATOM 740 C CA . SER A 1 97 ? -5.623 -11.083 -9.152 1.00 62.00 97 SER A CA 1
ATOM 741 C C . SER A 1 97 ? -5.514 -9.889 -8.230 1.00 62.00 97 SER A C 1
ATOM 742 O O . SER A 1 97 ? -5.028 -8.849 -8.611 1.00 62.00 97 SER A O 1
ATOM 745 N N . GLY A 1 98 ? -5.967 -10.092 -7.010 1.00 62.00 98 GLY A N 1
ATOM 746 C CA . GLY A 1 98 ? -5.926 -9.157 -5.908 1.00 62.00 98 GLY A CA 1
ATOM 747 C C . GLY A 1 98 ? -4.510 -9.172 -5.328 1.00 62.00 98 GLY A C 1
ATOM 748 O O . GLY A 1 98 ? -3.661 -9.709 -6.058 1.00 62.00 98 GLY A O 1
ATOM 749 N N . ASP A 1 99 ? -4.301 -8.719 -4.081 1.00 62.00 99 ASP A N 1
ATOM 750 C CA . ASP A 1 99 ? -2.935 -8.489 -3.618 1.00 62.00 99 ASP A CA 1
ATOM 751 C C . ASP A 1 99 ? -2.051 -9.691 -3.426 1.00 62.00 99 ASP A C 1
ATOM 752 O O . ASP A 1 99 ? -0.837 -9.625 -3.433 1.00 62.00 99 ASP A O 1
ATOM 757 N N . HIS A 1 100 ? -2.689 -10.768 -3.053 1.00 62.00 100 HIS A N 1
ATOM 758 C CA . HIS A 1 100 ? -2.104 -12.054 -2.826 1.00 62.00 100 HIS A CA 1
ATOM 759 C C . HIS A 1 100 ? -2.776 -12.996 -3.820 1.00 62.00 100 HIS A C 1
ATOM 760 O O . HIS A 1 100 ? -3.975 -12.989 -4.030 1.00 62.00 100 HIS A O 1
ATOM 767 N N . MET A 1 101 ? -1.971 -13.836 -4.458 1.00 62.00 101 MET A N 1
ATOM 768 C CA . MET A 1 101 ? -2.618 -14.820 -5.303 1.00 62.00 101 MET A CA 1
ATOM 769 C C . MET A 1 101 ? -3.424 -15.746 -4.401 1.00 62.00 101 MET A C 1
ATOM 770 O O . MET A 1 101 ? -4.578 -15.901 -4.793 1.00 62.00 101 MET A O 1
ATOM 775 N N . ILE A 1 102 ? -2.848 -16.434 -3.412 1.00 62.00 102 ILE A N 1
ATOM 776 C CA . ILE A 1 102 ? -3.773 -17.368 -2.737 1.00 62.00 102 ILE A CA 1
ATOM 777 C C . ILE A 1 102 ? -4.790 -16.573 -1.966 1.00 62.00 102 ILE A C 1
ATOM 778 O O . ILE A 1 102 ? -4.666 -15.341 -1.988 1.00 62.00 102 ILE A O 1
ATOM 783 N N . MET A 1 103 ? -5.934 -17.104 -1.605 1.00 62.00 103 MET A N 1
ATOM 784 C CA . MET A 1 103 ? -6.956 -16.386 -0.878 1.00 62.00 103 MET A CA 1
ATOM 785 C C . MET A 1 103 ? -7.855 -17.429 -0.213 1.00 62.00 103 MET A C 1
ATOM 786 O O . MET A 1 103 ? -8.757 -17.998 -0.797 1.00 62.00 103 MET A O 1
ATOM 791 N N . ALA A 1 104 ? -7.556 -17.707 1.037 1.00 62.00 104 ALA A N 1
ATOM 792 C CA . ALA A 1 104 ? -8.234 -18.704 1.845 1.00 62.00 104 ALA A CA 1
ATOM 793 C C . ALA A 1 104 ? -9.273 -18.058 2.750 1.00 62.00 104 ALA A C 1
ATOM 794 O O . ALA A 1 104 ? -9.209 -16.905 3.203 1.00 62.00 104 ALA A O 1
ATOM 796 N N . VAL A 1 105 ? -10.390 -18.760 2.872 1.00 62.00 105 VAL A N 1
ATOM 797 C CA . VAL A 1 105 ? -11.446 -18.297 3.772 1.00 62.00 105 VAL A CA 1
ATOM 798 C C . VAL A 1 105 ? -11.266 -19.249 4.960 1.00 62.00 105 VAL A C 1
ATOM 799 O O . VAL A 1 105 ? -11.705 -20.385 4.740 1.00 62.00 105 VAL A O 1
ATOM 803 N N . ILE A 1 106 ? -10.477 -18.866 5.976 1.00 62.00 106 ILE A N 1
ATOM 804 C CA . ILE A 1 106 ? -10.212 -19.817 7.043 1.00 62.00 106 ILE A CA 1
ATOM 805 C C . ILE A 1 106 ? -11.104 -19.627 8.248 1.00 62.00 106 ILE A C 1
ATOM 806 O O . ILE A 1 106 ? -11.587 -18.535 8.571 1.00 62.00 106 ILE A O 1
ATOM 811 N N . TRP A 1 107 ? -11.364 -20.718 8.971 1.00 62.00 107 TRP A N 1
ATOM 812 C CA . TRP A 1 107 ? -12.097 -20.640 10.223 1.00 62.00 107 TRP A CA 1
ATOM 813 C C . TRP A 1 107 ? -11.214 -20.996 11.426 1.00 62.00 107 TRP A C 1
ATOM 814 O O . TRP A 1 107 ? -10.915 -22.148 11.732 1.00 62.00 107 TRP A O 1
ATOM 825 N N . ALA A 1 108 ? -10.785 -19.997 12.176 1.00 62.00 108 ALA A N 1
ATOM 826 C CA . ALA A 1 108 ? -10.061 -20.251 13.425 1.00 62.00 108 ALA A CA 1
ATOM 827 C C . ALA A 1 108 ? -11.052 -19.971 14.557 1.00 62.00 108 ALA A C 1
ATOM 828 O O . ALA A 1 108 ? -12.169 -19.571 14.235 1.00 62.00 108 ALA A O 1
ATOM 830 N N . LYS A 1 109 ? -10.719 -20.318 15.791 1.00 62.00 109 LYS A N 1
ATOM 831 C CA . LYS A 1 109 ? -11.771 -20.165 16.805 1.00 62.00 109 LYS A CA 1
ATOM 832 C C . LYS A 1 109 ? -11.467 -18.937 17.644 1.00 62.00 109 LYS A C 1
ATOM 833 O O . LYS A 1 109 ? -12.314 -18.438 18.369 1.00 62.00 109 LYS A O 1
ATOM 839 N N . ASP A 1 110 ? -10.217 -18.485 17.552 1.00 62.00 110 ASP A N 1
ATOM 840 C CA . ASP A 1 110 ? -9.836 -17.316 18.337 1.00 62.00 110 ASP A CA 1
ATOM 841 C C . ASP A 1 110 ? -8.505 -16.749 17.885 1.00 62.00 110 ASP A C 1
ATOM 842 O O . ASP A 1 110 ? -7.732 -17.445 17.202 1.00 62.00 110 ASP A O 1
ATOM 847 N N . GLY A 1 111 ? -8.175 -15.513 18.307 1.00 62.00 111 GLY A N 1
ATOM 848 C CA . GLY A 1 111 ? -6.871 -14.937 17.981 1.00 62.00 111 GLY A CA 1
ATOM 849 C C . GLY A 1 111 ? -5.728 -15.927 18.148 1.00 62.00 111 GLY A C 1
ATOM 850 O O . GLY A 1 111 ? -4.871 -16.172 17.283 1.00 62.00 111 GLY A O 1
ATOM 851 N N . GLU A 1 112 ? -5.690 -16.641 19.274 1.00 62.00 112 GLU A N 1
ATOM 852 C CA . GLU A 1 112 ? -4.570 -17.567 19.429 1.00 62.00 112 GLU A CA 1
ATOM 853 C C . GLU A 1 112 ? -4.711 -18.734 18.476 1.00 62.00 112 GLU A C 1
ATOM 854 O O . GLU A 1 112 ? -3.683 -19.252 18.030 1.00 62.00 112 GLU A O 1
ATOM 856 N N . ASP A 1 113 ? -5.911 -19.130 18.090 1.00 62.00 113 ASP A N 1
ATOM 857 C CA . ASP A 1 113 ? -6.085 -20.172 17.069 1.00 62.00 113 ASP A CA 1
ATOM 858 C C . ASP A 1 113 ? -5.658 -19.644 15.701 1.00 62.00 113 ASP A C 1
ATOM 859 O O . ASP A 1 113 ? -4.724 -20.156 15.092 1.00 62.00 113 ASP A O 1
ATOM 864 N N . LEU A 1 114 ? -6.129 -18.461 15.311 1.00 62.00 114 LEU A N 1
ATOM 865 C CA . LEU A 1 114 ? -5.639 -17.832 14.098 1.00 62.00 114 LEU A CA 1
ATOM 866 C C . LEU A 1 114 ? -4.116 -17.780 14.089 1.00 62.00 114 LEU A C 1
ATOM 867 O O . LEU A 1 114 ? -3.519 -18.328 13.172 1.00 62.00 114 LEU A O 1
ATOM 872 N N . ALA A 1 115 ? -3.545 -17.143 15.114 1.00 62.00 115 ALA A N 1
ATOM 873 C CA . ALA A 1 115 ? -2.097 -17.017 15.239 1.00 62.00 115 ALA A CA 1
ATOM 874 C C . ALA A 1 115 ? -1.333 -18.339 15.189 1.00 62.00 115 ALA A C 1
ATOM 875 O O . ALA A 1 115 ? -0.244 -18.401 14.605 1.00 62.00 115 ALA A O 1
ATOM 877 N N . GLU A 1 116 ? -1.882 -19.382 15.788 1.00 62.00 116 GLU A N 1
ATOM 878 C CA . GLU A 1 116 ? -1.412 -20.755 15.737 1.00 62.00 116 GLU A CA 1
ATOM 879 C C . GLU A 1 116 ? -1.471 -21.273 14.301 1.00 62.00 116 GLU A C 1
ATOM 880 O O . GLU A 1 116 ? -0.450 -21.463 13.635 1.00 62.00 116 GLU A O 1
ATOM 886 N N . ILE A 1 117 ? -2.645 -21.428 13.721 1.00 62.00 117 ILE A N 1
ATOM 887 C CA . ILE A 1 117 ? -2.836 -21.806 12.337 1.00 62.00 117 ILE A CA 1
ATOM 888 C C . ILE A 1 117 ? -1.866 -21.034 11.455 1.00 62.00 117 ILE A C 1
ATOM 889 O O . ILE A 1 117 ? -1.130 -21.657 10.693 1.00 62.00 117 ILE A O 1
ATOM 894 N N . ILE A 1 118 ? -1.835 -19.701 11.561 1.00 62.00 118 ILE A N 1
ATOM 895 C CA . ILE A 1 118 ? -1.046 -18.958 10.607 1.00 62.00 118 ILE A CA 1
ATOM 896 C C . ILE A 1 118 ? 0.369 -19.525 10.598 1.00 62.00 118 ILE A C 1
ATOM 897 O O . ILE A 1 118 ? 0.874 -19.961 9.582 1.00 62.00 118 ILE A O 1
ATOM 902 N N . SER A 1 119 ? 0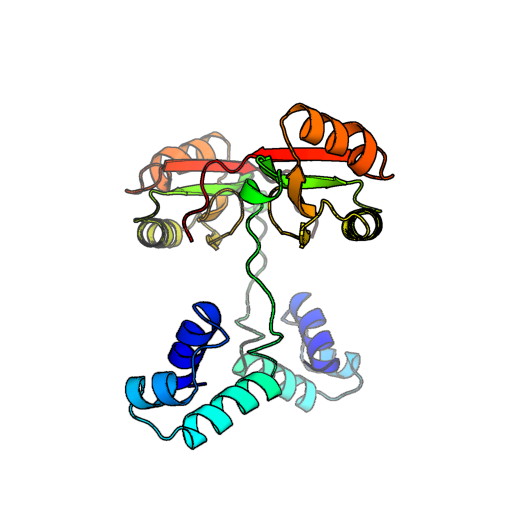.994 -19.393 11.738 1.00 62.00 119 SER A N 1
ATOM 903 C CA . SER A 1 119 ? 2.387 -19.734 11.867 1.00 62.00 119 SER A CA 1
ATOM 904 C C . SER A 1 119 ? 2.711 -21.215 11.926 1.00 62.00 119 SER A C 1
ATOM 905 O O . SER A 1 119 ? 3.925 -21.420 11.747 1.00 62.00 119 SER A O 1
ATOM 908 N N . ASN A 1 120 ? 1.861 -22.026 12.554 1.00 62.00 120 ASN A N 1
ATOM 909 C CA . ASN A 1 120 ? 2.283 -23.417 12.704 1.00 62.00 120 ASN A CA 1
ATOM 910 C C . ASN A 1 120 ? 1.821 -24.236 11.522 1.00 62.00 120 ASN A C 1
ATOM 911 O O . ASN A 1 120 ? 2.624 -25.006 10.996 1.00 62.00 120 ASN A O 1
ATOM 916 N N . LYS A 1 121 ? 0.661 -23.892 10.955 1.00 62.00 121 LYS A N 1
ATOM 917 C CA . LYS A 1 121 ? 0.167 -24.609 9.792 1.00 62.00 121 LYS A CA 1
ATOM 918 C C . LYS A 1 121 ? 0.379 -23.896 8.461 1.00 62.00 121 LYS A C 1
ATOM 919 O O . LYS A 1 121 ? 0.981 -24.586 7.603 1.00 62.00 121 LYS A O 1
ATOM 925 N N . ILE A 1 122 ? -0.111 -22.659 8.264 1.00 62.00 122 ILE A N 1
ATOM 926 C CA . ILE A 1 122 ? 0.042 -22.079 6.930 1.00 62.00 122 ILE A CA 1
ATOM 927 C C . ILE A 1 122 ? 1.439 -21.509 6.714 1.00 62.00 122 ILE A C 1
ATOM 928 O O . ILE A 1 122 ? 2.007 -21.467 5.622 1.00 62.00 122 ILE A O 1
ATOM 933 N N . GLY A 1 123 ? 1.998 -20.991 7.803 1.00 62.00 123 GLY A N 1
ATOM 934 C CA . GLY A 1 123 ? 3.274 -20.299 7.772 1.00 62.00 123 GLY A CA 1
ATOM 935 C C . GLY A 1 123 ? 4.372 -21.294 7.492 1.00 62.00 123 GLY A C 1
ATOM 936 O O . GLY A 1 123 ? 5.412 -20.913 6.979 1.00 62.00 123 GLY A O 1
ATOM 937 N N . LYS A 1 124 ? 4.139 -22.566 7.793 1.00 62.00 124 LYS A N 1
ATOM 938 C CA . LYS A 1 124 ? 5.187 -23.555 7.561 1.00 62.00 124 LYS A CA 1
ATOM 939 C C . LYS A 1 124 ? 5.018 -24.285 6.238 1.00 62.00 124 LYS A C 1
ATOM 940 O O . LYS A 1 124 ? 5.601 -25.376 6.243 1.00 62.00 124 LYS A O 1
ATOM 946 N N . ILE A 1 125 ? 4.268 -23.766 5.266 1.00 62.00 125 ILE A N 1
ATOM 947 C CA . ILE A 1 125 ? 4.222 -24.518 4.014 1.00 62.00 125 ILE A CA 1
ATOM 948 C C . ILE A 1 125 ? 5.390 -24.101 3.141 1.00 62.00 125 ILE A C 1
ATOM 949 O O . ILE A 1 125 ? 5.550 -22.923 2.826 1.00 62.00 125 ILE A O 1
ATOM 954 N N . GLU A 1 126 ? 6.247 -25.030 2.766 1.00 62.00 126 GLU A N 1
ATOM 955 C CA . GLU A 1 126 ? 7.367 -24.691 1.893 1.00 62.00 126 GLU A CA 1
ATOM 956 C C . GLU A 1 126 ? 6.910 -23.687 0.849 1.00 62.00 126 GLU A C 1
ATOM 957 O O . GLU A 1 126 ? 5.962 -24.047 0.158 1.00 62.00 126 GLU A O 1
ATOM 959 N N . GLY A 1 127 ? 7.480 -22.521 0.675 1.00 62.00 127 GLY A N 1
ATOM 960 C CA . GLY A 1 127 ? 7.021 -21.627 -0.382 1.00 62.00 127 GLY A CA 1
ATOM 961 C C . GLY A 1 127 ? 6.229 -20.410 0.068 1.00 62.00 127 GLY A C 1
ATOM 962 O O . GLY A 1 127 ? 6.314 -19.373 -0.566 1.00 62.00 127 GLY A O 1
ATOM 963 N N . VAL A 1 128 ? 5.482 -20.451 1.146 1.00 62.00 128 VAL A N 1
ATOM 964 C CA . VAL A 1 128 ? 4.693 -19.365 1.672 1.00 62.00 128 VAL A CA 1
ATOM 965 C C . VAL A 1 128 ? 5.538 -18.194 2.146 1.00 62.00 128 VAL A C 1
ATOM 966 O O . VAL A 1 128 ? 6.310 -18.267 3.091 1.00 62.00 128 VAL A O 1
ATOM 970 N N . THR A 1 129 ? 5.344 -17.009 1.570 1.00 62.00 129 THR A N 1
ATOM 971 C CA . THR A 1 129 ? 6.143 -15.864 1.922 1.00 62.00 129 THR A CA 1
ATOM 972 C C . THR A 1 129 ? 5.336 -14.786 2.603 1.00 62.00 129 THR A C 1
ATOM 973 O O . THR A 1 129 ? 5.915 -13.727 2.865 1.00 62.00 129 THR A O 1
ATOM 977 N N . LYS A 1 130 ? 4.076 -14.951 2.933 1.00 62.00 130 LYS A N 1
ATOM 978 C CA . LYS A 1 130 ? 3.362 -13.909 3.639 1.00 62.00 130 LYS A CA 1
ATOM 979 C C . LYS A 1 130 ? 1.928 -14.356 3.802 1.00 62.00 130 LYS A C 1
ATOM 980 O O . LYS A 1 130 ? 1.236 -14.778 2.890 1.00 62.00 130 LYS A O 1
ATOM 986 N N . VAL A 1 131 ? 1.494 -14.352 5.040 1.00 62.00 131 VAL A N 1
ATOM 987 C CA . VAL A 1 131 ? 0.100 -14.672 5.350 1.00 62.00 131 VAL A CA 1
ATOM 988 C C . VAL A 1 131 ? -0.486 -13.305 5.712 1.00 62.00 131 VAL A C 1
ATOM 989 O O . VAL A 1 131 ? 0.236 -12.444 6.233 1.00 62.00 131 VAL A O 1
ATOM 993 N N . CYS A 1 132 ? -1.652 -12.974 5.191 1.00 62.00 132 CYS A N 1
ATOM 994 C CA . CYS A 1 132 ? -2.299 -11.706 5.497 1.00 62.00 132 CYS A CA 1
ATOM 995 C C . CYS A 1 132 ? -3.763 -11.984 5.822 1.00 62.00 132 CYS A C 1
ATOM 996 O O . CYS A 1 132 ? -4.591 -12.119 4.928 1.00 62.00 132 CYS A O 1
ATOM 999 N N . PRO A 1 133 ? -4.030 -12.073 7.100 1.00 62.00 133 PRO A N 1
ATOM 1000 C CA . PRO A 1 133 ? -5.363 -12.451 7.553 1.00 62.00 133 PRO A CA 1
ATOM 1001 C C . PRO A 1 133 ? -6.204 -11.220 7.758 1.00 62.00 133 PRO A C 1
ATOM 1002 O O . PRO A 1 133 ? -5.610 -10.260 8.218 1.00 62.00 133 PRO A O 1
ATOM 1006 N N . ALA A 1 134 ? -7.440 -11.270 7.311 1.00 62.00 134 ALA A N 1
ATOM 1007 C CA . ALA A 1 134 ? -8.353 -10.127 7.431 1.00 62.00 134 ALA A CA 1
ATOM 1008 C C . ALA A 1 134 ? -9.620 -10.640 8.095 1.00 62.00 134 ALA A C 1
ATOM 1009 O O . ALA A 1 134 ? -10.275 -11.511 7.533 1.00 62.00 134 ALA A O 1
ATOM 1011 N N . ILE A 1 135 ? -9.909 -10.264 9.326 1.00 62.00 135 ILE A N 1
ATOM 1012 C CA . ILE A 1 135 ? -11.014 -10.915 9.996 1.00 62.00 135 ILE A CA 1
ATOM 1013 C C . ILE A 1 135 ? -12.318 -10.259 9.602 1.00 62.00 135 ILE A C 1
ATOM 1014 O O . ILE A 1 135 ? -12.430 -9.064 9.824 1.00 62.00 135 ILE A O 1
ATOM 1019 N N . ILE A 1 136 ? -13.288 -11.091 9.302 1.00 62.00 136 ILE A N 1
ATOM 1020 C CA . ILE A 1 136 ? -14.645 -10.729 9.006 1.00 62.00 136 ILE A CA 1
ATOM 1021 C C . ILE A 1 136 ? -15.291 -10.238 10.284 1.00 62.00 136 ILE A C 1
ATOM 1022 O O . ILE A 1 136 ? -15.307 -11.017 11.214 1.00 62.00 136 ILE A O 1
ATOM 1027 N N . LEU A 1 137 ? -15.747 -9.001 10.304 1.00 62.00 137 LEU A N 1
ATOM 1028 C CA . LEU A 1 137 ? -16.479 -8.540 11.471 1.00 62.00 137 LEU A CA 1
ATOM 1029 C C . LEU A 1 137 ? -17.849 -9.170 11.320 1.00 62.00 137 LEU A C 1
ATOM 1030 O O . LEU A 1 137 ? -17.875 -10.113 12.124 1.00 62.00 137 LEU A O 1
ATOM 1035 N N . GLU A 1 138 ? -18.703 -8.893 10.359 1.00 62.00 138 GLU A N 1
ATOM 1036 C CA . GLU A 1 138 ? -19.978 -9.579 10.252 1.00 62.00 138 GLU A CA 1
ATOM 1037 C C . GLU A 1 138 ? -20.307 -10.032 8.831 1.00 62.00 138 GLU A C 1
ATOM 1038 O O . GLU A 1 138 ? -20.024 -9.272 7.896 1.00 62.00 138 GLU A O 1
ATOM 1044 N N . LYS A 1 139 ? -21.037 -11.128 8.691 1.00 62.00 139 LYS A N 1
ATOM 1045 C CA . LYS A 1 139 ? -21.501 -11.604 7.382 1.00 62.00 139 LYS A CA 1
ATOM 1046 C C . LYS A 1 139 ? -22.830 -10.910 7.046 1.00 62.00 139 LYS A C 1
ATOM 1047 O O . LYS A 1 139 ? -23.684 -11.015 7.937 1.00 62.00 139 LYS A O 1
ATOM 1053 N N . LEU A 1 140 ? -23.018 -10.279 5.893 1.00 62.00 140 LEU A N 1
ATOM 1054 C CA . LEU A 1 140 ? -24.299 -9.617 5.695 1.00 62.00 140 LEU A CA 1
ATOM 1055 C C . LEU A 1 140 ? -25.129 -10.325 4.636 1.00 62.00 140 LEU A C 1
ATOM 1056 O O . LEU A 1 140 ? -26.326 -10.092 4.544 1.00 62.00 140 LEU A O 1
ATOM 1061 N N . LYS A 1 141 ? -24.539 -11.203 3.839 1.00 62.00 141 LYS A N 1
ATOM 1062 C CA . LYS A 1 141 ? -25.381 -11.869 2.835 1.00 62.00 141 LYS A CA 1
ATOM 1063 C C . LYS A 1 141 ? -24.702 -13.135 2.316 1.00 62.00 141 LYS A C 1
ATOM 1064 O O . LYS A 1 141 ? -23.480 -13.184 2.616 1.00 62.00 141 LYS A O 1
ATOM 1070 N N . ILE B 1 2 ? -8.531 -20.151 -35.277 1.00 62.00 2 ILE B N 1
ATOM 1071 C CA . ILE B 1 2 ? -7.671 -19.788 -36.439 1.00 62.00 2 ILE B CA 1
ATOM 1072 C C . ILE B 1 2 ? -6.531 -20.771 -36.665 1.00 62.00 2 ILE B C 1
ATOM 1073 O O . ILE B 1 2 ? -6.689 -21.931 -36.260 1.00 62.00 2 ILE B O 1
ATOM 1078 N N . ASP B 1 3 ? -5.409 -20.433 -37.276 1.00 62.00 3 ASP B N 1
ATOM 1079 C CA . ASP B 1 3 ? -4.380 -21.429 -37.510 1.00 62.00 3 ASP B CA 1
ATOM 1080 C C . ASP B 1 3 ? -3.031 -20.726 -37.510 1.00 62.00 3 ASP B C 1
ATOM 1081 O O . ASP B 1 3 ? -2.850 -19.527 -37.745 1.00 62.00 3 ASP B O 1
ATOM 1086 N N . GLU B 1 4 ? -2.016 -21.553 -37.329 1.00 62.00 4 GLU B N 1
ATOM 1087 C CA . GLU B 1 4 ? -0.638 -21.190 -37.262 1.00 62.00 4 GLU B CA 1
ATOM 1088 C C . GLU B 1 4 ? -0.206 -20.166 -38.281 1.00 62.00 4 GLU B C 1
ATOM 1089 O O . GLU B 1 4 ? 0.466 -19.182 -37.925 1.00 62.00 4 GLU B O 1
ATOM 1095 N N . ARG B 1 5 ? -0.561 -20.385 -39.546 1.00 62.00 5 ARG B N 1
ATOM 1096 C CA . ARG B 1 5 ? -0.112 -19.420 -40.559 1.00 62.00 5 ARG B CA 1
ATOM 1097 C C . ARG B 1 5 ? -0.748 -18.082 -40.227 1.00 62.00 5 ARG B C 1
ATOM 1098 O O . ARG B 1 5 ? -0.059 -17.057 -40.234 1.00 62.00 5 ARG B O 1
ATOM 1106 N N . ASP B 1 6 ? -1.994 -18.057 -39.747 1.00 62.00 6 ASP B N 1
ATOM 1107 C CA . ASP B 1 6 ? -2.562 -16.785 -39.274 1.00 62.00 6 ASP B CA 1
ATOM 1108 C C . ASP B 1 6 ? -1.649 -16.170 -38.193 1.00 62.00 6 ASP B C 1
ATOM 1109 O O . ASP B 1 6 ? -1.023 -15.106 -38.424 1.00 62.00 6 ASP B O 1
ATOM 1114 N N . LYS B 1 7 ? -1.446 -16.862 -37.061 1.00 62.00 7 LYS B N 1
ATOM 1115 C CA . LYS B 1 7 ? -0.540 -16.334 -36.046 1.00 62.00 7 LYS B CA 1
ATOM 1116 C C . LYS B 1 7 ? 0.760 -15.810 -36.627 1.00 62.00 7 LYS B C 1
ATOM 1117 O O . LYS B 1 7 ? 1.181 -14.647 -36.410 1.00 62.00 7 LYS B O 1
ATOM 1123 N N . ILE B 1 8 ? 1.451 -16.540 -37.478 1.00 62.00 8 ILE B N 1
ATOM 1124 C CA . ILE B 1 8 ? 2.631 -16.047 -38.181 1.00 62.00 8 ILE B CA 1
ATOM 1125 C C . ILE B 1 8 ? 2.328 -14.817 -39.021 1.00 62.00 8 ILE B C 1
ATOM 1126 O O . ILE B 1 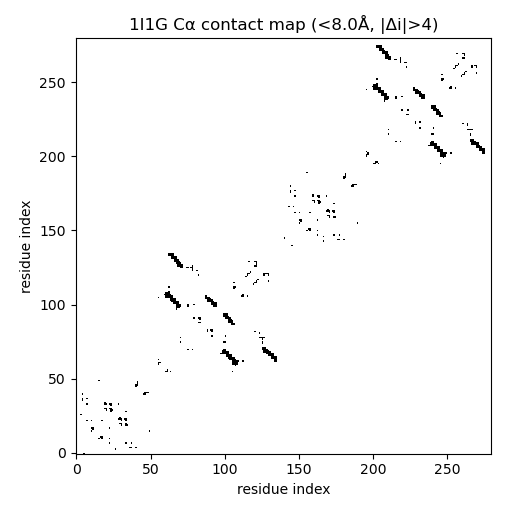8 ? 2.990 -13.770 -38.866 1.00 62.00 8 ILE B O 1
ATOM 1131 N N . ILE B 1 9 ? 1.338 -14.856 -39.932 1.00 62.00 9 ILE B N 1
ATOM 1132 C CA . ILE B 1 9 ? 0.944 -13.696 -40.737 1.00 62.00 9 ILE B CA 1
ATOM 1133 C C . ILE B 1 9 ? 0.714 -12.514 -39.783 1.00 62.00 9 ILE B C 1
ATOM 1134 O O . ILE B 1 9 ? 1.235 -11.395 -39.925 1.00 62.00 9 ILE B O 1
ATOM 1139 N N . LEU B 1 10 ? 0.020 -12.825 -38.676 1.00 62.00 10 LEU B N 1
ATOM 1140 C CA . LEU B 1 10 ? -0.232 -11.801 -37.662 1.00 62.00 10 LEU B CA 1
ATOM 1141 C C . LEU B 1 10 ? 1.088 -11.306 -37.110 1.00 62.00 10 LEU B C 1
ATOM 1142 O O . LEU B 1 10 ? 1.412 -10.123 -37.311 1.00 62.00 10 LEU B O 1
ATOM 1147 N N . GLU B 1 11 ? 1.956 -12.176 -36.590 1.00 62.00 11 GLU B N 1
ATOM 1148 C CA . GLU B 1 11 ? 3.314 -11.779 -36.240 1.00 62.00 11 GLU B CA 1
ATOM 1149 C C . GLU B 1 11 ? 3.992 -10.890 -37.277 1.00 62.00 11 GLU B C 1
ATOM 1150 O O . GLU B 1 11 ? 4.538 -9.850 -36.923 1.00 62.00 11 GLU B O 1
ATOM 1156 N N . ILE B 1 12 ? 4.058 -11.308 -38.536 1.00 62.00 12 ILE B N 1
ATOM 1157 C CA . ILE B 1 12 ? 4.764 -10.559 -39.579 1.00 62.00 12 ILE B CA 1
ATOM 1158 C C . ILE B 1 12 ? 4.220 -9.157 -39.767 1.00 62.00 12 ILE B C 1
ATOM 1159 O O . ILE B 1 12 ? 4.927 -8.168 -39.926 1.00 62.00 12 ILE B O 1
ATOM 1164 N N . LEU B 1 13 ? 2.881 -9.115 -39.782 1.00 62.00 13 LEU B N 1
ATOM 1165 C CA . LEU B 1 13 ? 2.142 -7.876 -40.035 1.00 62.00 13 LEU B CA 1
ATOM 1166 C C . LEU B 1 13 ? 2.298 -6.920 -38.858 1.00 62.00 13 LEU B C 1
ATOM 1167 O O . LEU B 1 13 ? 2.692 -5.773 -39.165 1.00 62.00 13 LEU B O 1
ATOM 1172 N N . GLU B 1 14 ? 2.290 -7.346 -37.589 1.00 62.00 14 GLU B N 1
ATOM 1173 C CA . GLU B 1 14 ? 2.607 -6.386 -36.525 1.00 62.00 14 GLU B CA 1
ATOM 1174 C C . GLU B 1 14 ? 4.019 -5.822 -36.615 1.00 62.00 14 GLU B C 1
ATOM 1175 O O . GLU B 1 14 ? 4.209 -4.672 -36.219 1.00 62.00 14 GLU B O 1
ATOM 1181 N N . LYS B 1 15 ? 4.976 -6.572 -37.121 1.00 62.00 15 LYS B N 1
ATOM 1182 C CA . LYS B 1 15 ? 6.364 -6.198 -37.326 1.00 62.00 15 LYS B CA 1
ATOM 1183 C C . LYS B 1 15 ? 6.539 -5.148 -38.414 1.00 62.00 15 LYS B C 1
ATOM 1184 O O . LYS B 1 15 ? 6.962 -4.026 -38.111 1.00 62.00 15 LYS B O 1
ATOM 1186 N N . ASP B 1 16 ? 6.198 -5.494 -39.650 1.00 62.00 16 ASP B N 1
ATOM 1187 C CA . ASP B 1 16 ? 6.183 -4.587 -40.800 1.00 62.00 16 ASP B CA 1
ATOM 1188 C C . ASP B 1 16 ? 4.847 -4.697 -41.550 1.00 62.00 16 ASP B C 1
ATOM 1189 O O . ASP B 1 16 ? 4.771 -5.563 -42.431 1.00 62.00 16 ASP B O 1
ATOM 1194 N N . ALA B 1 17 ? 3.856 -3.831 -41.341 1.00 62.00 17 ALA B N 1
ATOM 1195 C CA . ALA B 1 17 ? 2.528 -4.017 -41.905 1.00 62.00 17 ALA B CA 1
ATOM 1196 C C . ALA B 1 17 ? 2.439 -3.907 -43.415 1.00 62.00 17 ALA B C 1
ATOM 1197 O O . ALA B 1 17 ? 1.406 -4.271 -43.941 1.00 62.00 17 ALA B O 1
ATOM 1199 N N . ARG B 1 18 ? 3.439 -3.277 -43.985 1.00 62.00 18 ARG B N 1
ATOM 1200 C CA . ARG B 1 18 ? 3.653 -3.246 -45.413 1.00 62.00 18 ARG B CA 1
ATOM 1201 C C . ARG B 1 18 ? 4.559 -4.408 -45.840 1.00 62.00 18 ARG B C 1
ATOM 1202 O O . ARG B 1 18 ? 5.189 -4.346 -46.894 1.00 62.00 18 ARG B O 1
ATOM 1210 N N . THR B 1 19 ? 4.661 -5.477 -45.031 1.00 62.00 19 THR B N 1
ATOM 1211 C CA . THR B 1 19 ? 5.429 -6.597 -45.570 1.00 62.00 19 THR B CA 1
ATOM 1212 C C . THR B 1 19 ? 4.719 -7.115 -46.813 1.00 62.00 19 THR B C 1
ATOM 1213 O O . THR B 1 19 ? 3.693 -7.725 -46.537 1.00 62.00 19 THR B O 1
ATOM 1217 N N . PRO B 1 20 ? 5.352 -7.120 -47.947 1.00 62.00 20 PRO B N 1
ATOM 1218 C CA . PRO B 1 20 ? 4.851 -7.775 -49.154 1.00 62.00 20 PRO B CA 1
ATOM 1219 C C . PRO B 1 20 ? 4.101 -9.061 -48.870 1.00 62.00 20 PRO B C 1
ATOM 1220 O O . PRO B 1 20 ? 4.545 -9.865 -48.008 1.00 62.00 20 PRO B O 1
ATOM 1224 N N . PHE B 1 21 ? 3.018 -9.312 -49.640 1.00 62.00 21 PHE B N 1
ATOM 1225 C CA . PHE B 1 21 ? 2.424 -10.635 -49.366 1.00 62.00 21 PHE B CA 1
ATOM 1226 C C . PHE B 1 21 ? 3.363 -11.719 -49.881 1.00 62.00 21 PHE B C 1
ATOM 1227 O O . PHE B 1 21 ? 3.419 -12.754 -49.220 1.00 62.00 21 PHE B O 1
ATOM 1235 N N . THR B 1 22 ? 4.051 -11.471 -50.993 1.00 62.00 22 THR B N 1
ATOM 1236 C CA . THR B 1 22 ? 5.004 -12.421 -51.522 1.00 62.00 22 THR B CA 1
ATOM 1237 C C . THR B 1 22 ? 6.034 -12.746 -50.438 1.00 62.00 22 THR B C 1
ATOM 1238 O O . THR B 1 22 ? 6.094 -13.943 -50.081 1.00 62.00 22 THR B O 1
ATOM 1242 N N . GLU B 1 23 ? 6.734 -11.777 -49.813 1.00 62.00 23 GLU B N 1
ATOM 1243 C CA . GLU B 1 23 ? 7.631 -12.276 -48.751 1.00 62.00 23 GLU B CA 1
ATOM 1244 C C . GLU B 1 23 ? 6.826 -13.007 -47.701 1.00 62.00 23 GLU B C 1
ATOM 1245 O O . GLU B 1 23 ? 7.065 -14.225 -47.696 1.00 62.00 23 GLU B O 1
ATOM 1251 N N . ILE B 1 24 ? 5.703 -12.526 -47.150 1.00 62.00 24 ILE B N 1
ATOM 1252 C CA . ILE B 1 24 ? 4.949 -13.402 -46.260 1.00 62.00 24 ILE B CA 1
ATOM 1253 C C . ILE B 1 24 ? 4.845 -14.789 -46.882 1.00 62.00 24 ILE B C 1
ATOM 1254 O O . ILE B 1 24 ? 5.161 -15.841 -46.326 1.00 62.00 24 ILE B O 1
ATOM 1259 N N . ALA B 1 25 ? 4.380 -14.726 -48.119 1.00 62.00 25 ALA B N 1
ATOM 1260 C CA . ALA B 1 25 ? 4.176 -15.951 -48.869 1.00 62.00 25 ALA B CA 1
ATOM 1261 C C . ALA B 1 25 ? 5.357 -16.910 -48.906 1.00 62.00 25 ALA B C 1
ATOM 1262 O O . ALA B 1 25 ? 5.276 -18.007 -48.266 1.00 62.00 25 ALA B O 1
ATOM 1264 N N . LYS B 1 26 ? 6.496 -16.520 -49.522 1.00 62.00 26 LYS B N 1
ATOM 1265 C CA . LYS B 1 26 ? 7.635 -17.438 -49.502 1.00 62.00 26 LYS B CA 1
ATOM 1266 C C . LYS B 1 26 ? 8.003 -17.839 -48.074 1.00 62.00 26 LYS B C 1
ATOM 1267 O O . LYS B 1 26 ? 8.484 -18.966 -47.847 1.00 62.00 26 LYS B O 1
ATOM 1269 N N . LYS B 1 27 ? 7.704 -17.007 -47.070 1.00 62.00 27 LYS B N 1
ATOM 1270 C CA . LYS B 1 27 ? 8.140 -17.423 -45.748 1.00 62.00 27 LYS B CA 1
ATOM 1271 C C . LYS B 1 27 ? 7.284 -18.574 -45.254 1.00 62.00 27 LYS B C 1
ATOM 1272 O O . LYS B 1 27 ? 7.744 -19.726 -45.052 1.00 62.00 27 LYS B O 1
ATOM 1278 N N . LEU B 1 28 ? 5.968 -18.336 -45.297 1.00 62.00 28 LEU B N 1
ATOM 1279 C CA . LEU B 1 28 ? 5.086 -19.463 -44.970 1.00 62.00 28 LEU B CA 1
ATOM 1280 C C . LEU B 1 28 ? 5.138 -20.603 -45.977 1.00 62.00 28 LEU B C 1
ATOM 1281 O O . LEU B 1 28 ? 4.581 -21.653 -45.664 1.00 62.00 28 LEU B O 1
ATOM 1286 N N . GLY B 1 29 ? 5.640 -20.300 -47.168 1.00 62.00 29 GLY B N 1
ATOM 1287 C CA . GLY B 1 29 ? 5.733 -21.288 -48.229 1.00 62.00 29 GLY B CA 1
ATOM 1288 C C . GLY B 1 29 ? 4.319 -21.537 -48.756 1.00 62.00 29 GLY B C 1
ATOM 1289 O O . GLY B 1 29 ? 3.827 -22.661 -48.713 1.00 62.00 29 GLY B O 1
ATOM 1290 N N . ILE B 1 30 ? 3.703 -20.431 -49.146 1.00 62.00 30 ILE B N 1
ATOM 1291 C CA . ILE B 1 30 ? 2.279 -20.497 -49.510 1.00 62.00 30 ILE B CA 1
ATOM 1292 C C . ILE B 1 30 ? 2.012 -19.412 -50.531 1.00 62.00 30 ILE B C 1
ATOM 1293 O O . ILE B 1 30 ? 2.679 -18.360 -50.438 1.00 62.00 30 ILE B O 1
ATOM 1298 N N . SER B 1 31 ? 1.066 -19.653 -51.428 1.00 62.00 31 SER B N 1
ATOM 1299 C CA . SER B 1 31 ? 0.802 -18.631 -52.436 1.00 62.00 31 SER B CA 1
ATOM 1300 C C . SER B 1 31 ? 0.583 -17.242 -51.853 1.00 62.00 31 SER B C 1
ATOM 1301 O O . SER B 1 31 ? -0.147 -17.081 -50.856 1.00 62.00 31 SER B O 1
ATOM 1304 N N . GLU B 1 32 ? 0.960 -16.260 -52.676 1.00 62.00 32 GLU B N 1
ATOM 1305 C CA . GLU B 1 32 ? 0.576 -14.876 -52.414 1.00 62.00 32 GLU B CA 1
ATOM 1306 C C . GLU B 1 32 ? -0.957 -14.822 -52.197 1.00 62.00 32 GLU B C 1
ATOM 1307 O O . GLU B 1 32 ? -1.459 -13.975 -51.457 1.00 62.00 32 GLU B O 1
ATOM 1313 N N . THR B 1 33 ? -1.659 -15.654 -52.946 1.00 62.00 33 THR B N 1
ATOM 1314 C CA . THR B 1 33 ? -3.105 -15.621 -52.922 1.00 62.00 33 THR B CA 1
ATOM 1315 C C . THR B 1 33 ? -3.673 -16.439 -51.780 1.00 62.00 33 THR B C 1
ATOM 1316 O O . THR B 1 33 ? -4.744 -16.061 -51.256 1.00 62.00 33 THR B O 1
ATOM 1320 N N . ALA B 1 34 ? -2.894 -17.289 -51.099 1.00 62.00 34 ALA B N 1
ATOM 1321 C CA . ALA B 1 34 ? -3.356 -17.885 -49.835 1.00 62.00 34 ALA B CA 1
ATOM 1322 C C . ALA B 1 34 ? -3.234 -16.800 -48.764 1.00 62.00 34 ALA B C 1
ATOM 1323 O O . ALA B 1 34 ? -4.031 -16.448 -47.894 1.00 62.00 34 ALA B O 1
ATOM 1325 N N . VAL B 1 35 ? -2.100 -16.120 -48.882 1.00 62.00 35 VAL B N 1
ATOM 1326 C CA . VAL B 1 35 ? -1.749 -15.028 -47.981 1.00 62.00 35 VAL B CA 1
ATOM 1327 C C . VAL B 1 35 ? -2.874 -14.010 -47.963 1.00 62.00 35 VAL B C 1
ATOM 1328 O O . VAL B 1 35 ? -3.567 -13.846 -46.961 1.00 62.00 35 VAL B O 1
ATOM 1332 N N . ARG B 1 36 ? -3.099 -13.470 -49.155 1.00 62.00 36 ARG B N 1
ATOM 1333 C CA . ARG B 1 36 ? -4.063 -12.438 -49.502 1.00 62.00 36 ARG B CA 1
ATOM 1334 C C . ARG B 1 36 ? -5.448 -12.794 -48.971 1.00 62.00 36 ARG B C 1
ATOM 1335 O O . ARG B 1 36 ? -6.190 -12.017 -48.360 1.00 62.00 36 ARG B O 1
ATOM 1337 N N . LYS B 1 37 ? -5.781 -14.061 -49.161 1.00 62.00 37 LYS B N 1
ATOM 1338 C CA . LYS B 1 37 ? -7.088 -14.544 -48.709 1.00 62.00 37 LYS B CA 1
ATOM 1339 C C . LYS B 1 37 ? -7.048 -14.497 -47.196 1.00 62.00 37 LYS B C 1
ATOM 1340 O O . LYS B 1 37 ? -7.749 -13.652 -46.633 1.00 62.00 37 LYS B O 1
ATOM 1342 N N . ARG B 1 38 ? -6.027 -15.051 -46.578 1.00 62.00 38 ARG B N 1
ATOM 1343 C CA . ARG B 1 38 ? -5.792 -15.086 -45.145 1.00 62.00 38 ARG B CA 1
ATOM 1344 C C . ARG B 1 38 ? -5.828 -13.726 -44.469 1.00 62.00 38 ARG B C 1
ATOM 1345 O O . ARG B 1 38 ? -6.618 -13.535 -43.534 1.00 62.00 38 ARG B O 1
ATOM 1353 N N . VAL B 1 39 ? -5.082 -12.780 -45.016 1.00 62.00 39 VAL B N 1
ATOM 1354 C CA . VAL B 1 39 ? -5.037 -11.409 -44.542 1.00 62.00 39 VAL B CA 1
ATOM 1355 C C . VAL B 1 39 ? -6.448 -10.896 -44.449 1.00 62.00 39 VAL B C 1
ATOM 1356 O O . VAL B 1 39 ? -6.862 -10.746 -43.303 1.00 62.00 39 VAL B O 1
ATOM 1360 N N . LYS B 1 40 ? -7.252 -10.951 -45.473 1.00 62.00 40 LYS B N 1
ATOM 1361 C CA . LYS B 1 40 ? -8.637 -10.538 -45.536 1.00 62.00 40 LYS B CA 1
ATOM 1362 C C . LYS B 1 40 ? -9.669 -11.354 -44.778 1.00 62.00 40 LYS B C 1
ATOM 1363 O O . LYS B 1 40 ? -10.733 -10.811 -44.438 1.00 62.00 40 LYS B O 1
ATOM 1365 N N . ALA B 1 41 ? -9.461 -12.596 -44.332 1.00 62.00 41 ALA B N 1
ATOM 1366 C CA . ALA B 1 41 ? -10.455 -13.131 -43.391 1.00 62.00 41 ALA B CA 1
ATOM 1367 C C . ALA B 1 41 ? -10.034 -12.572 -42.019 1.00 62.00 41 ALA B C 1
ATOM 1368 O O . ALA B 1 41 ? -10.905 -12.174 -41.235 1.00 62.00 41 ALA B O 1
ATOM 1370 N N . LEU B 1 42 ? -8.704 -12.385 -41.885 1.00 62.00 42 LEU B N 1
ATOM 1371 C CA . LEU B 1 42 ? -8.225 -11.759 -40.669 1.00 62.00 42 LEU B CA 1
ATOM 1372 C C . LEU B 1 42 ? -8.876 -10.391 -40.552 1.00 62.00 42 LEU B C 1
ATOM 1373 O O . LEU B 1 42 ? -9.531 -10.154 -39.513 1.00 62.00 42 LEU B O 1
ATOM 1378 N N . GLU B 1 43 ? -8.851 -9.625 -41.629 1.00 62.00 43 GLU B N 1
ATOM 1379 C CA . GLU B 1 43 ? -9.449 -8.304 -41.705 1.00 62.00 43 GLU B CA 1
ATOM 1380 C C . GLU B 1 43 ? -10.973 -8.377 -41.528 1.00 62.00 43 GLU B C 1
ATOM 1381 O O . GLU B 1 43 ? -11.566 -7.633 -40.737 1.00 62.00 43 GLU B O 1
ATOM 1387 N N . GLU B 1 44 ? -11.590 -9.303 -42.261 1.00 62.00 44 GLU B N 1
ATOM 1388 C CA . GLU B 1 44 ? -13.014 -9.563 -42.186 1.00 62.00 44 GLU B CA 1
ATOM 1389 C C . GLU B 1 44 ? -13.385 -9.793 -40.717 1.00 62.00 44 GLU B C 1
ATOM 1390 O O . GLU B 1 44 ? -14.061 -8.920 -40.155 1.00 62.00 44 GLU B O 1
ATOM 1396 N N . LYS B 1 45 ? -12.879 -10.837 -40.067 1.00 62.00 45 LYS B N 1
ATOM 1397 C CA . LYS B 1 45 ? -13.268 -11.175 -38.703 1.00 62.00 45 LYS B CA 1
ATOM 1398 C C . LYS B 1 45 ? -12.880 -10.123 -37.689 1.00 62.00 45 LYS B C 1
ATOM 1399 O O . LYS B 1 45 ? -13.245 -10.269 -36.516 1.00 62.00 45 LYS B O 1
ATOM 1405 N N . GLY B 1 46 ? -12.194 -9.022 -37.974 1.00 62.00 46 GLY B N 1
ATOM 1406 C CA . GLY B 1 46 ? -11.950 -8.057 -36.919 1.00 62.00 46 GLY B CA 1
ATOM 1407 C C . GLY B 1 46 ? -10.688 -8.391 -36.150 1.00 62.00 46 GLY B C 1
ATOM 1408 O O . GLY B 1 46 ? -10.362 -7.634 -35.242 1.00 62.00 46 GLY B O 1
ATOM 1409 N N . ILE B 1 47 ? -9.992 -9.460 -36.482 1.00 62.00 47 ILE B N 1
ATOM 1410 C CA . ILE B 1 47 ? -8.709 -9.852 -35.889 1.00 62.00 47 ILE B CA 1
ATOM 1411 C C . ILE B 1 47 ? -7.804 -8.708 -36.291 1.00 62.00 47 ILE B C 1
ATOM 1412 O O . ILE B 1 47 ? -7.712 -7.791 -35.475 1.00 62.00 47 ILE B O 1
ATOM 1417 N N . ILE B 1 48 ? -7.495 -8.473 -37.548 1.00 62.00 48 ILE B N 1
ATOM 1418 C CA . ILE B 1 48 ? -6.845 -7.193 -37.885 1.00 62.00 48 ILE B CA 1
ATOM 1419 C C . ILE B 1 48 ? -7.920 -6.116 -37.733 1.00 62.00 48 ILE B C 1
ATOM 1420 O O . ILE B 1 48 ? -8.821 -6.044 -38.570 1.00 62.00 48 ILE B O 1
ATOM 1425 N N . GLU B 1 49 ? -7.885 -5.292 -36.680 1.00 62.00 49 GLU B N 1
ATOM 1426 C CA . GLU B 1 49 ? -8.951 -4.300 -36.673 1.00 62.00 49 GLU B CA 1
ATOM 1427 C C . GLU B 1 49 ? -8.524 -3.046 -37.389 1.00 62.00 49 GLU B C 1
ATOM 1428 O O . GLU B 1 49 ? -9.405 -2.286 -37.775 1.00 62.00 49 GLU B O 1
ATOM 1434 N N . GLY B 1 50 ? -7.250 -2.877 -37.698 1.00 62.00 50 GLY B N 1
ATOM 1435 C CA . GLY B 1 50 ? -6.882 -1.639 -38.383 1.00 62.00 50 GLY B CA 1
ATOM 1436 C C . GLY B 1 50 ? -5.389 -1.533 -38.603 1.00 62.00 50 GLY B C 1
ATOM 1437 O O . GLY B 1 50 ? -4.648 -2.255 -37.943 1.00 62.00 50 GLY B O 1
ATOM 1438 N N . TYR B 1 51 ? -5.035 -0.701 -39.557 1.00 62.00 51 TYR B N 1
ATOM 1439 C CA . TYR B 1 51 ? -3.670 -0.392 -39.929 1.00 62.00 51 TYR B CA 1
ATOM 1440 C C . TYR B 1 51 ? -3.255 0.913 -39.282 1.00 62.00 51 TYR B C 1
ATOM 1441 O O . TYR B 1 51 ? -3.993 1.887 -39.487 1.00 62.00 51 TYR B O 1
ATOM 1450 N N . THR B 1 52 ? -2.154 0.960 -38.532 1.00 62.00 52 THR B N 1
ATOM 1451 C CA . THR B 1 52 ? -1.758 2.247 -37.921 1.00 62.00 52 THR B CA 1
ATOM 1452 C C . THR B 1 52 ? -0.266 2.437 -37.903 1.00 62.00 52 THR B C 1
ATOM 1453 O O . THR B 1 52 ? 0.509 1.702 -38.534 1.00 62.00 52 THR B O 1
ATOM 1457 N N . ILE B 1 53 ? 0.279 3.462 -37.242 1.00 62.00 53 ILE B N 1
ATOM 1458 C CA . ILE B 1 53 ? 1.737 3.669 -37.332 1.00 62.00 53 ILE B CA 1
ATOM 1459 C C . ILE B 1 53 ? 2.313 3.611 -35.939 1.00 62.00 53 ILE B C 1
ATOM 1460 O O . ILE B 1 53 ? 1.601 3.914 -34.986 1.00 62.00 53 ILE B O 1
ATOM 1465 N N . LYS B 1 54 ? 3.462 2.988 -35.744 1.00 62.00 54 LYS B N 1
ATOM 1466 C CA . LYS B 1 54 ? 4.083 2.943 -34.423 1.00 62.00 54 LYS B CA 1
ATOM 1467 C C . LYS B 1 54 ? 4.780 4.294 -34.327 1.00 62.00 54 LYS B C 1
ATOM 1468 O O . LYS B 1 54 ? 5.423 4.636 -35.327 1.00 62.00 54 LYS B O 1
ATOM 1474 N N . ILE B 1 55 ? 4.453 5.138 -33.379 1.00 62.00 55 ILE B N 1
ATOM 1475 C CA . ILE B 1 55 ? 5.029 6.483 -33.366 1.00 62.00 55 ILE B CA 1
ATOM 1476 C C . ILE B 1 55 ? 5.939 6.598 -32.161 1.00 62.00 55 ILE B C 1
ATOM 1477 O O . ILE B 1 55 ? 5.594 6.238 -31.049 1.00 62.00 55 ILE B O 1
ATOM 1482 N N . ASN B 1 56 ? 7.088 7.189 -32.346 1.00 62.00 56 ASN B N 1
ATOM 1483 C CA . ASN B 1 56 ? 8.042 7.276 -31.239 1.00 62.00 56 ASN B CA 1
ATOM 1484 C C . ASN B 1 56 ? 7.909 8.576 -30.499 1.00 62.00 56 ASN B C 1
ATOM 1485 O O . ASN B 1 56 ? 8.182 9.657 -31.020 1.00 62.00 56 ASN B O 1
ATOM 1490 N N . PRO B 1 57 ? 7.517 8.533 -29.230 1.00 62.00 57 PRO B N 1
ATOM 1491 C CA . PRO B 1 57 ? 7.363 9.744 -28.448 1.00 62.00 57 PRO B CA 1
ATOM 1492 C C . PRO B 1 57 ? 8.677 10.478 -28.251 1.00 62.00 57 PRO B C 1
ATOM 1493 O O . PRO B 1 57 ? 8.742 11.700 -28.256 1.00 62.00 57 PRO B O 1
ATOM 1497 N N . LYS B 1 58 ? 9.746 9.724 -28.053 1.00 62.00 58 LYS B N 1
ATOM 1498 C CA . LYS B 1 58 ? 11.040 10.318 -27.798 1.00 62.00 58 LYS B CA 1
ATOM 1499 C C . LYS B 1 58 ? 11.474 11.327 -28.849 1.00 62.00 58 LYS B C 1
ATOM 1500 O O . LYS B 1 58 ? 12.070 12.344 -28.488 1.00 62.00 58 LYS B O 1
ATOM 1502 N N . LYS B 1 59 ? 11.264 11.034 -30.124 1.00 62.00 59 LYS B N 1
ATOM 1503 C CA . LYS B 1 59 ? 11.638 11.872 -31.243 1.00 62.00 59 LYS B CA 1
ATOM 1504 C C . LYS B 1 59 ? 10.644 13.007 -31.461 1.00 62.00 59 LYS B C 1
ATOM 1505 O O . LYS B 1 59 ? 10.837 13.885 -32.305 1.00 62.00 59 LYS B O 1
ATOM 1511 N N . LEU B 1 60 ? 9.531 12.966 -30.745 1.00 62.00 60 LEU B N 1
ATOM 1512 C CA . LEU B 1 60 ? 8.451 13.929 -30.926 1.00 62.00 60 LEU B CA 1
ATOM 1513 C C . LEU B 1 60 ? 8.459 14.890 -29.737 1.00 62.00 60 LEU B C 1
ATOM 1514 O O . LEU B 1 60 ? 7.623 15.774 -29.587 1.00 62.00 60 LEU B O 1
ATOM 1519 N N . GLY B 1 61 ? 9.454 14.725 -28.872 1.00 62.00 61 GLY B N 1
ATOM 1520 C CA . GLY B 1 61 ? 9.555 15.674 -27.767 1.00 62.00 61 GLY B CA 1
ATOM 1521 C C . GLY B 1 61 ? 8.923 15.138 -26.500 1.00 62.00 61 GLY B C 1
ATOM 1522 O O . GLY B 1 61 ? 9.128 15.766 -25.457 1.00 62.00 61 GLY B O 1
ATOM 1523 N N . TYR B 1 62 ? 8.292 13.970 -26.609 1.00 62.00 62 TYR B N 1
ATOM 1524 C CA . TYR B 1 62 ? 7.661 13.366 -25.441 1.00 62.00 62 TYR B CA 1
ATOM 1525 C C . TYR B 1 62 ? 8.670 12.479 -24.760 1.00 62.00 62 TYR B C 1
ATOM 1526 O O . TYR B 1 62 ? 8.749 11.294 -25.090 1.00 62.00 62 TYR B O 1
ATOM 1535 N N . SER B 1 63 ? 9.474 13.018 -23.829 1.00 62.00 63 SER B N 1
ATOM 1536 C CA . SER B 1 63 ? 10.486 12.159 -23.231 1.00 62.00 63 SER B CA 1
ATOM 1537 C C . SER B 1 63 ? 9.966 11.479 -21.984 1.00 62.00 63 SER B C 1
ATOM 1538 O O . SER B 1 63 ? 10.696 10.748 -21.337 1.00 62.00 63 SER B O 1
ATOM 1541 N N . LEU B 1 64 ? 8.744 11.791 -21.631 1.00 62.00 64 LEU B N 1
ATOM 1542 C CA . LEU B 1 64 ? 8.206 11.228 -20.425 1.00 62.00 64 LEU B CA 1
ATOM 1543 C C . LEU B 1 64 ? 6.989 10.354 -20.630 1.00 62.00 64 LEU B C 1
ATOM 1544 O O . LEU B 1 64 ? 5.905 10.722 -20.163 1.00 62.00 64 LEU B O 1
ATOM 1549 N N . VAL B 1 65 ? 7.165 9.128 -21.109 1.00 62.00 65 VAL B N 1
ATOM 1550 C CA . VAL B 1 65 ? 5.963 8.292 -21.223 1.00 62.00 65 VAL B CA 1
ATOM 1551 C C . VAL B 1 65 ? 5.526 7.752 -19.864 1.00 62.00 65 VAL B C 1
ATOM 1552 O O . VAL B 1 65 ? 6.092 6.840 -19.263 1.00 62.00 65 VAL B O 1
ATOM 1556 N N . THR B 1 66 ? 4.404 8.276 -19.414 1.00 62.00 66 THR B N 1
ATOM 1557 C CA . THR B 1 66 ? 3.778 8.017 -18.156 1.00 62.00 66 THR B CA 1
ATOM 1558 C C . THR B 1 66 ? 2.527 7.166 -18.140 1.00 62.00 66 THR B C 1
ATOM 1559 O O . THR B 1 66 ? 1.519 7.614 -18.667 1.00 62.00 66 THR B O 1
ATOM 1563 N N . ILE B 1 67 ? 2.524 6.134 -17.290 1.00 62.00 67 ILE B N 1
ATOM 1564 C CA . ILE B 1 67 ? 1.298 5.385 -16.977 1.00 62.00 67 ILE B CA 1
ATOM 1565 C C . ILE B 1 67 ? 0.539 5.997 -15.806 1.00 62.00 67 ILE B C 1
ATOM 1566 O O . ILE B 1 67 ? 0.881 5.782 -14.646 1.00 62.00 67 ILE B O 1
ATOM 1571 N N . THR B 1 68 ? -0.481 6.800 -16.072 1.00 62.00 68 THR B N 1
ATOM 1572 C CA . THR B 1 68 ? -1.197 7.516 -15.031 1.00 62.00 68 THR B CA 1
ATOM 1573 C C . THR B 1 68 ? -2.491 6.845 -14.621 1.00 62.00 68 THR B C 1
ATOM 1574 O O . THR B 1 68 ? -3.405 6.616 -15.408 1.00 62.00 68 THR B O 1
ATOM 1578 N N . GLY B 1 69 ? -2.477 6.412 -13.364 1.00 62.00 69 GLY B N 1
ATOM 1579 C CA . GLY B 1 69 ? -3.677 5.774 -12.829 1.00 62.00 69 GLY B CA 1
ATOM 1580 C C . GLY B 1 69 ? -4.517 6.989 -12.478 1.00 62.00 69 GLY B C 1
ATOM 1581 O O . GLY B 1 69 ? -3.920 8.043 -12.333 1.00 62.00 69 GLY B O 1
ATOM 1582 N N . VAL B 1 70 ? -5.821 6.910 -12.596 1.00 62.00 70 VAL B N 1
ATOM 1583 C CA . VAL B 1 70 ? -6.666 8.042 -12.242 1.00 62.00 70 VAL B CA 1
ATOM 1584 C C . VAL B 1 70 ? -7.784 7.462 -11.374 1.00 62.00 70 VAL B C 1
ATOM 1585 O O . VAL B 1 70 ? -8.560 6.621 -11.806 1.00 62.00 70 VAL B O 1
ATOM 1589 N N . ASP B 1 71 ? -7.693 7.913 -10.151 1.00 62.00 71 ASP B N 1
ATOM 1590 C CA . ASP B 1 71 ? -8.703 7.634 -9.139 1.00 62.00 71 ASP B CA 1
ATOM 1591 C C . ASP B 1 71 ? -9.848 8.605 -9.311 1.00 62.00 71 ASP B C 1
ATOM 1592 O O . ASP B 1 71 ? -9.703 9.686 -9.882 1.00 62.00 71 ASP B O 1
ATOM 1597 N N . THR B 1 72 ? -11.035 8.320 -8.833 1.00 62.00 72 THR B N 1
ATOM 1598 C CA . THR B 1 72 ? -12.136 9.243 -9.203 1.00 62.00 72 THR B CA 1
ATOM 1599 C C . THR B 1 72 ? -13.304 9.049 -8.246 1.00 62.00 72 THR B C 1
ATOM 1600 O O . THR B 1 72 ? -13.350 7.982 -7.609 1.00 62.00 72 THR B O 1
ATOM 1604 N N . LYS B 1 73 ? -14.204 10.018 -8.206 1.00 62.00 73 LYS B N 1
ATOM 1605 C CA . LYS B 1 73 ? -15.360 9.790 -7.348 1.00 62.00 73 LYS B CA 1
ATOM 1606 C C . LYS B 1 73 ? -16.098 8.638 -8.035 1.00 62.00 73 LYS B C 1
ATOM 1607 O O . LYS B 1 73 ? -16.419 8.765 -9.205 1.00 62.00 73 LYS B O 1
ATOM 1613 N N . PRO B 1 74 ? -16.463 7.614 -7.301 1.00 62.00 74 PRO B N 1
ATOM 1614 C CA . PRO B 1 74 ? -17.170 6.486 -7.849 1.00 62.00 74 PRO B CA 1
ATOM 1615 C C . PRO B 1 74 ? -18.368 6.884 -8.667 1.00 62.00 74 PRO B C 1
ATOM 1616 O O . PRO B 1 74 ? -18.655 6.137 -9.610 1.00 62.00 74 PRO B O 1
ATOM 1620 N N . GLU B 1 75 ? -19.092 7.947 -8.346 1.00 62.00 75 GLU B N 1
ATOM 1621 C CA . GLU B 1 75 ? -20.252 8.309 -9.159 1.00 62.00 75 GLU B CA 1
ATOM 1622 C C . GLU B 1 75 ? -19.762 8.461 -10.623 1.00 62.00 75 GLU B C 1
ATOM 1623 O O . GLU B 1 75 ? -20.211 7.852 -11.574 1.00 62.00 75 GLU B O 1
ATOM 1629 N N . LYS B 1 76 ? -18.748 9.298 -10.761 1.00 62.00 76 LYS B N 1
ATOM 1630 C CA . LYS B 1 76 ? -18.222 9.825 -11.982 1.00 62.00 76 LYS B CA 1
ATOM 1631 C C . LYS B 1 76 ? -17.132 9.081 -12.702 1.00 62.00 76 LYS B C 1
ATOM 1632 O O . LYS B 1 76 ? -16.431 9.746 -13.484 1.00 62.00 76 LYS B O 1
ATOM 1638 N N . LEU B 1 77 ? -16.991 7.772 -12.570 1.00 62.00 77 LEU B N 1
ATOM 1639 C CA . LEU B 1 77 ? -15.932 7.086 -13.303 1.00 62.00 77 LEU B CA 1
ATOM 1640 C C . LEU B 1 77 ? -16.115 7.217 -14.803 1.00 62.00 77 LEU B C 1
ATOM 1641 O O . LEU B 1 77 ? -15.108 7.374 -15.495 1.00 62.00 77 LEU B O 1
ATOM 1646 N N . PHE B 1 78 ? -17.322 7.084 -15.353 1.00 62.00 78 PHE B N 1
ATOM 1647 C CA . PHE B 1 78 ? -17.490 7.204 -16.795 1.00 62.00 78 PHE B CA 1
ATOM 1648 C C . PHE B 1 78 ? -17.452 8.640 -17.297 1.00 62.00 78 PHE B C 1
ATOM 1649 O O . PHE B 1 78 ? -17.112 8.854 -18.484 1.00 62.00 78 PHE B O 1
ATOM 1657 N N . GLU B 1 79 ? -17.692 9.629 -16.438 1.00 62.00 79 GLU B N 1
ATOM 1658 C CA . GLU B 1 79 ? -17.563 11.015 -16.897 1.00 62.00 79 GLU B CA 1
ATOM 1659 C C . GLU B 1 79 ? -16.082 11.322 -17.057 1.00 62.00 79 GLU B C 1
ATOM 1660 O O . GLU B 1 79 ? -15.581 11.486 -18.153 1.00 62.00 79 GLU B O 1
ATOM 1666 N N . VAL B 1 80 ? -15.328 11.202 -15.971 1.00 62.00 80 VAL B N 1
ATOM 1667 C CA . VAL B 1 80 ? -13.891 11.413 -16.018 1.00 62.00 80 VAL B CA 1
ATOM 1668 C C . VAL B 1 80 ? -13.261 10.582 -17.123 1.00 62.00 80 VAL B C 1
ATOM 1669 O O . VAL B 1 80 ? -12.415 11.150 -17.812 1.00 62.00 80 VAL B O 1
ATOM 1673 N N . ALA B 1 81 ? -13.611 9.313 -17.335 1.00 62.00 81 ALA B N 1
ATOM 1674 C CA . ALA B 1 81 ? -12.931 8.668 -18.467 1.00 62.00 81 ALA B CA 1
ATOM 1675 C C . ALA B 1 81 ? -13.166 9.563 -19.686 1.00 62.00 81 ALA B C 1
ATOM 1676 O O . ALA B 1 81 ? -12.244 10.220 -20.165 1.00 62.00 81 ALA B O 1
ATOM 1678 N N . GLU B 1 82 ? -14.411 9.768 -20.116 1.00 62.00 82 GLU B N 1
ATOM 1679 C CA . GLU B 1 82 ? -14.756 10.576 -21.267 1.00 62.00 82 GLU B CA 1
ATOM 1680 C C . GLU B 1 82 ? -14.125 11.957 -21.272 1.00 62.00 82 GLU B C 1
ATOM 1681 O O . GLU B 1 82 ? -13.895 12.480 -22.361 1.00 62.00 82 GLU B O 1
ATOM 1687 N N . LYS B 1 83 ? -13.846 12.635 -20.164 1.00 62.00 83 LYS B N 1
ATOM 1688 C CA . LYS B 1 83 ? -13.231 13.955 -20.348 1.00 62.00 83 LYS B CA 1
ATOM 1689 C C . LYS B 1 83 ? -11.758 13.674 -20.623 1.00 62.00 83 LYS B C 1
ATOM 1690 O O . LYS B 1 83 ? -11.134 14.364 -21.424 1.00 62.00 83 LYS B O 1
ATOM 1696 N N . LEU B 1 84 ? -11.235 12.586 -20.065 1.00 62.00 84 LEU B N 1
ATOM 1697 C CA . LEU B 1 84 ? -9.867 12.205 -20.337 1.00 62.00 84 LEU B CA 1
ATOM 1698 C C . LEU B 1 84 ? -9.609 11.775 -21.768 1.00 62.00 84 LEU B C 1
ATOM 1699 O O . LEU B 1 84 ? -8.504 12.096 -22.207 1.00 62.00 84 LEU B O 1
ATOM 1704 N N . LYS B 1 85 ? -10.508 11.046 -22.427 1.00 62.00 85 LYS B N 1
ATOM 1705 C CA . LYS B 1 85 ? -10.171 10.569 -23.766 1.00 62.00 85 LYS B CA 1
ATOM 1706 C C . LYS B 1 85 ? -10.160 11.723 -24.751 1.00 62.00 85 LYS B C 1
ATOM 1707 O O . LYS B 1 85 ? -9.352 11.711 -25.673 1.00 62.00 85 LYS B O 1
ATOM 1713 N N . GLU B 1 86 ? -10.948 12.746 -24.484 1.00 62.00 86 GLU B N 1
ATOM 1714 C CA . GLU B 1 86 ? -10.959 13.955 -25.301 1.00 62.00 86 GLU B CA 1
ATOM 1715 C C . GLU B 1 86 ? -9.587 14.549 -25.511 1.00 62.00 86 GLU B C 1
ATOM 1716 O O . GLU B 1 86 ? -9.240 14.946 -26.599 1.00 62.00 86 GLU B O 1
ATOM 1718 N N . TYR B 1 87 ? -8.706 14.688 -24.555 1.00 62.00 87 TYR B N 1
ATOM 1719 C CA . TYR B 1 87 ? -7.339 15.109 -24.619 1.00 62.00 87 TYR B CA 1
ATOM 1720 C C . TYR B 1 87 ? -6.374 14.266 -25.449 1.00 62.00 87 TYR B C 1
ATOM 1721 O O . TYR B 1 87 ? -6.265 13.049 -25.384 1.00 62.00 87 TYR B O 1
ATOM 1730 N N . ASP B 1 88 ? -5.476 14.991 -26.111 1.00 62.00 88 ASP B N 1
ATOM 1731 C CA . ASP B 1 88 ? -4.433 14.467 -26.968 1.00 62.00 88 ASP B CA 1
ATOM 1732 C C . ASP B 1 88 ? -3.304 13.897 -26.147 1.00 62.00 88 ASP B C 1
ATOM 1733 O O . ASP B 1 88 ? -2.913 12.755 -26.411 1.00 62.00 88 ASP B O 1
ATOM 1738 N N . PHE B 1 89 ? -2.941 14.346 -24.962 1.00 62.00 89 PHE B N 1
ATOM 1739 C CA . PHE B 1 89 ? -1.875 13.660 -24.239 1.00 62.00 89 PHE B CA 1
ATOM 1740 C C . PHE B 1 89 ? -2.260 12.248 -23.834 1.00 62.00 89 PHE B C 1
ATOM 1741 O O . PHE B 1 89 ? -1.358 11.425 -23.658 1.00 62.00 89 PHE B O 1
ATOM 1749 N N . VAL B 1 90 ? -3.551 11.984 -23.669 1.00 62.00 90 VAL B N 1
ATOM 1750 C CA . VAL B 1 90 ? -3.943 10.631 -23.256 1.00 62.00 90 VAL B CA 1
ATOM 1751 C C . VAL B 1 90 ? -3.791 9.744 -24.484 1.00 62.00 90 VAL B C 1
ATOM 1752 O O . VAL B 1 90 ? -4.583 9.908 -25.395 1.00 62.00 90 VAL B O 1
ATOM 1756 N N . LYS B 1 91 ? -2.725 8.957 -24.599 1.00 62.00 91 LYS B N 1
ATOM 1757 C CA . LYS B 1 91 ? -2.534 8.142 -25.796 1.00 62.00 91 LYS B CA 1
ATOM 1758 C C . LYS B 1 91 ? -3.353 6.869 -25.748 1.00 62.00 91 LYS B C 1
ATOM 1759 O O . LYS B 1 91 ? -3.783 6.415 -26.796 1.00 62.00 91 LYS B O 1
ATOM 1765 N N . GLU B 1 92 ? -3.468 6.212 -24.592 1.00 62.00 92 GLU B N 1
ATOM 1766 C CA . GLU B 1 92 ? -4.362 5.034 -24.544 1.00 62.00 92 GLU B CA 1
ATOM 1767 C C . GLU B 1 92 ? -5.081 5.056 -23.221 1.00 62.00 92 GLU B C 1
ATOM 1768 O O . GLU B 1 92 ? -4.702 5.869 -22.352 1.00 62.00 92 GLU B O 1
ATOM 1774 N N . LEU B 1 93 ? -6.313 4.578 -23.083 1.00 62.00 93 LEU B N 1
ATOM 1775 C CA . LEU B 1 93 ? -7.087 4.803 -21.842 1.00 62.00 93 LEU B CA 1
ATOM 1776 C C . LEU B 1 93 ? -7.849 3.566 -21.396 1.00 62.00 93 LEU B C 1
ATOM 1777 O O . LEU B 1 93 ? -8.562 2.875 -22.135 1.00 62.00 93 LEU B O 1
ATOM 1782 N N . TYR B 1 94 ? -7.635 3.119 -20.148 1.00 62.00 94 TYR B N 1
ATOM 1783 C CA . TYR B 1 94 ? -8.288 1.875 -19.773 1.00 62.00 94 TYR B CA 1
ATOM 1784 C C . TYR B 1 94 ? -9.108 2.048 -18.513 1.00 62.00 94 TYR B C 1
ATOM 1785 O O . TYR B 1 94 ? -8.924 2.966 -17.748 1.00 62.00 94 TYR B O 1
ATOM 1794 N N . LEU B 1 95 ? -10.067 1.160 -18.447 1.00 62.00 95 LEU B N 1
ATOM 1795 C CA . LEU B 1 95 ? -10.882 0.927 -17.265 1.00 62.00 95 LEU B CA 1
ATOM 1796 C C . LEU B 1 95 ? -10.288 -0.381 -16.721 1.00 62.00 95 LEU B C 1
ATOM 1797 O O . LEU B 1 95 ? -10.274 -1.378 -17.444 1.00 62.00 95 LEU B O 1
ATOM 1802 N N . SER B 1 96 ? -9.544 -0.300 -15.624 1.00 62.00 96 SER B N 1
ATOM 1803 C CA . SER B 1 96 ? -8.855 -1.503 -15.190 1.00 62.00 96 SER B CA 1
ATOM 1804 C C . SER B 1 96 ? -9.181 -1.851 -13.740 1.00 62.00 96 SER B C 1
ATOM 1805 O O . SER B 1 96 ? -9.415 -0.980 -12.908 1.00 62.00 96 SER B O 1
ATOM 1808 N N . SER B 1 97 ? -8.947 -3.128 -13.474 1.00 62.00 97 SER B N 1
ATOM 1809 C CA . SER B 1 97 ? -9.187 -3.732 -12.186 1.00 62.00 97 SER B CA 1
ATOM 1810 C C . SER B 1 97 ? -8.068 -3.458 -11.205 1.00 62.00 97 SER B C 1
ATOM 1811 O O . SER B 1 97 ? -8.229 -3.740 -10.014 1.00 62.00 97 SER B O 1
ATOM 1814 N N . GLY B 1 98 ? -7.001 -2.832 -11.649 1.00 62.00 98 GLY B N 1
ATOM 1815 C CA . GLY B 1 98 ? -5.885 -2.536 -10.770 1.00 62.00 98 GLY B CA 1
ATOM 1816 C C . GLY B 1 98 ? -6.208 -1.574 -9.655 1.00 62.00 98 GLY B C 1
ATOM 1817 O O . GLY B 1 98 ? -7.339 -1.181 -9.464 1.00 62.00 98 GLY B O 1
ATOM 1818 N N . ASP B 1 99 ? -5.215 -0.973 -9.036 1.00 62.00 99 ASP B N 1
ATOM 1819 C CA . ASP B 1 99 ? -5.371 -0.068 -7.929 1.00 62.00 99 ASP B CA 1
ATOM 1820 C C . ASP B 1 99 ? -6.187 1.178 -8.187 1.00 62.00 99 ASP B C 1
ATOM 1821 O O . ASP B 1 99 ? -6.555 1.845 -7.224 1.00 62.00 99 ASP B O 1
ATOM 1826 N N . HIS B 1 100 ? -6.361 1.528 -9.433 1.00 62.00 100 HIS B N 1
ATOM 1827 C CA . HIS B 1 100 ? -7.077 2.670 -9.941 1.00 62.00 100 HIS B CA 1
ATOM 1828 C C . HIS B 1 100 ? -7.949 2.216 -11.111 1.00 62.00 100 HIS B C 1
ATOM 1829 O O . HIS B 1 100 ? -7.447 1.519 -11.983 1.00 62.00 100 HIS B O 1
ATOM 1836 N N . MET B 1 101 ? -9.210 2.624 -11.122 1.00 62.00 101 MET B N 1
ATOM 1837 C CA . MET B 1 101 ? -10.100 2.202 -12.200 1.00 62.00 101 MET B CA 1
ATOM 1838 C C . MET B 1 101 ? -9.665 2.824 -13.532 1.00 62.00 101 MET B C 1
ATOM 1839 O O . MET B 1 101 ? -9.793 2.140 -14.542 1.00 62.00 101 MET B O 1
ATOM 1844 N N . ILE B 1 102 ? -9.338 4.115 -13.536 1.00 62.00 102 ILE B N 1
ATOM 1845 C CA . ILE B 1 102 ? -8.966 4.680 -14.826 1.00 62.00 102 ILE B CA 1
ATOM 1846 C C . ILE B 1 102 ? -7.456 4.586 -15.005 1.00 62.00 102 ILE B C 1
ATOM 1847 O O . ILE B 1 102 ? -6.722 5.160 -14.206 1.00 62.00 102 ILE B O 1
ATOM 1852 N N . MET B 1 103 ? -7.014 3.954 -16.080 1.00 62.00 103 MET B N 1
ATOM 1853 C CA . MET B 1 103 ? -5.581 3.901 -16.375 1.00 62.00 103 MET B CA 1
ATOM 1854 C C . MET B 1 103 ? -5.296 4.526 -17.744 1.00 62.00 103 MET B C 1
ATOM 1855 O O . MET B 1 103 ? -5.857 4.212 -18.793 1.00 62.00 103 MET B O 1
ATOM 1860 N N . ALA B 1 104 ? -4.426 5.552 -17.734 1.00 62.00 104 ALA B N 1
ATOM 1861 C CA . ALA B 1 104 ? -4.047 6.236 -18.973 1.00 62.00 104 ALA B CA 1
ATOM 1862 C C . ALA B 1 104 ? -2.528 6.174 -19.165 1.00 62.00 104 ALA B C 1
ATOM 1863 O O . ALA B 1 104 ? -1.764 6.156 -18.206 1.00 62.00 104 ALA B O 1
ATOM 1865 N N . VAL B 1 105 ? -2.147 6.135 -20.413 1.00 62.00 105 VAL B N 1
ATOM 1866 C CA . VAL B 1 105 ? -0.788 6.229 -20.896 1.00 62.00 105 VAL B CA 1
ATOM 1867 C C . VAL B 1 105 ? -0.635 7.663 -21.418 1.00 62.00 105 VAL B C 1
ATOM 1868 O O . VAL B 1 105 ? -1.258 8.020 -22.414 1.00 62.00 105 VAL B O 1
ATOM 1872 N N . ILE B 1 106 ? 0.064 8.462 -20.627 1.00 62.00 106 ILE B N 1
ATOM 1873 C CA . ILE B 1 106 ? 0.197 9.870 -20.961 1.00 62.00 106 ILE B CA 1
ATOM 1874 C C . ILE B 1 106 ? 1.566 10.167 -21.525 1.00 62.00 106 ILE B C 1
ATOM 1875 O O . ILE B 1 106 ? 2.552 9.512 -21.212 1.00 62.00 106 ILE B O 1
ATOM 1880 N N . TRP B 1 107 ? 1.656 11.050 -22.519 1.00 62.00 107 TRP B N 1
ATOM 1881 C CA . TRP B 1 107 ? 2.915 11.496 -23.071 1.00 62.00 107 TRP B CA 1
ATOM 1882 C C . TRP B 1 107 ? 3.167 12.945 -22.653 1.00 62.00 107 TRP B C 1
ATOM 1883 O O . TRP B 1 107 ? 2.599 13.824 -23.304 1.00 62.00 107 TRP B O 1
ATOM 1894 N N . ALA B 1 108 ? 3.992 13.223 -21.642 1.00 62.00 108 ALA B N 1
ATOM 1895 C CA . ALA B 1 108 ? 4.314 14.643 -21.422 1.00 62.00 108 ALA B CA 1
ATOM 1896 C C . ALA B 1 108 ? 5.751 14.944 -21.854 1.00 62.00 108 ALA B C 1
ATOM 1897 O O . ALA B 1 108 ? 6.551 14.016 -21.942 1.00 62.00 108 ALA B O 1
ATOM 1899 N N . LYS B 1 109 ? 6.068 16.195 -22.122 1.00 62.00 109 LYS B N 1
ATOM 1900 C CA . LYS B 1 109 ? 7.375 16.553 -22.647 1.00 62.00 109 LYS B CA 1
ATOM 1901 C C . LYS B 1 109 ? 8.482 16.236 -21.624 1.00 62.00 109 LYS B C 1
ATOM 1902 O O . LYS B 1 109 ? 9.498 15.656 -21.984 1.00 62.00 109 LYS B O 1
ATOM 1908 N N . ASP B 1 110 ? 8.285 16.751 -20.422 1.00 62.00 110 ASP B N 1
ATOM 1909 C CA . ASP B 1 110 ? 9.233 16.702 -19.329 1.00 62.00 110 ASP B CA 1
ATOM 1910 C C . ASP B 1 110 ? 8.570 16.660 -17.958 1.00 62.00 110 ASP B C 1
ATOM 1911 O O . ASP B 1 110 ? 7.343 16.540 -17.797 1.00 62.00 110 ASP B O 1
ATOM 1916 N N . GLY B 1 111 ? 9.332 16.635 -16.847 1.00 62.00 111 GLY B N 1
ATOM 1917 C CA . GLY B 1 111 ? 8.697 16.659 -15.528 1.00 62.00 111 GLY B CA 1
ATOM 1918 C C . GLY B 1 111 ? 7.640 17.769 -15.368 1.00 62.00 111 GLY B C 1
ATOM 1919 O O . GLY B 1 111 ? 6.506 17.646 -14.862 1.00 62.00 111 GLY B O 1
ATOM 1920 N N . GLU B 1 112 ? 8.081 18.972 -15.778 1.00 62.00 112 GLU B N 1
ATOM 1921 C CA . GLU B 1 112 ? 7.287 20.181 -15.678 1.00 62.00 112 GLU B CA 1
ATOM 1922 C C . GLU B 1 112 ? 5.985 19.981 -16.420 1.00 62.00 112 GLU B C 1
ATOM 1923 O O . GLU B 1 112 ? 4.914 20.211 -15.863 1.00 62.00 112 GLU B O 1
ATOM 1925 N N . ASP B 1 113 ? 6.143 19.479 -17.639 1.00 62.00 113 ASP B N 1
ATOM 1926 C CA . ASP B 1 113 ? 4.977 19.277 -18.524 1.00 62.00 113 ASP B CA 1
ATOM 1927 C C . ASP B 1 113 ? 4.053 18.283 -17.852 1.00 62.00 113 ASP B C 1
ATOM 1928 O O . ASP B 1 113 ? 2.954 18.734 -17.523 1.00 62.00 113 ASP B O 1
ATOM 1933 N N . LEU B 1 114 ? 4.621 17.181 -17.355 1.00 62.00 114 LEU B N 1
ATOM 1934 C CA . LEU B 1 114 ? 3.881 16.188 -16.569 1.00 62.00 114 LEU B CA 1
ATOM 1935 C C . LEU B 1 114 ? 3.188 16.752 -15.329 1.00 62.00 114 LEU B C 1
ATOM 1936 O O . LEU B 1 114 ? 1.995 16.612 -15.156 1.00 62.00 114 LEU B O 1
ATOM 1941 N N . ALA B 1 115 ? 3.885 17.557 -14.539 1.00 62.00 115 ALA B N 1
ATOM 1942 C CA . ALA B 1 115 ? 3.373 18.322 -13.429 1.00 62.00 115 ALA B CA 1
ATOM 1943 C C . ALA B 1 115 ? 2.192 19.169 -13.884 1.00 62.00 115 ALA B C 1
ATOM 1944 O O . ALA B 1 115 ? 1.178 19.340 -13.221 1.00 62.00 115 ALA B O 1
ATOM 1946 N N . GLU B 1 116 ? 2.419 19.797 -15.046 1.00 62.00 116 GLU B N 1
ATOM 1947 C CA . GLU B 1 116 ? 1.380 20.661 -15.615 1.00 62.00 116 GLU B CA 1
ATOM 1948 C C . GLU B 1 116 ? 0.129 19.922 -16.072 1.00 62.00 116 GLU B C 1
ATOM 1949 O O . GLU B 1 116 ? -0.968 20.259 -15.602 1.00 62.00 116 GLU B O 1
ATOM 1955 N N . ILE B 1 117 ? 0.257 18.869 -16.870 1.00 62.00 117 ILE B N 1
ATOM 1956 C CA . ILE B 1 117 ? -0.906 18.088 -17.283 1.00 62.00 117 ILE B CA 1
ATOM 1957 C C . ILE B 1 117 ? -1.705 17.578 -16.098 1.00 62.00 117 ILE B C 1
ATOM 1958 O O . ILE B 1 117 ? -2.902 17.854 -16.000 1.00 62.00 117 ILE B O 1
ATOM 1963 N N . ILE B 1 118 ? -1.093 16.897 -15.148 1.00 62.00 118 ILE B N 1
ATOM 1964 C CA . ILE B 1 118 ? -1.726 16.488 -13.911 1.00 62.00 118 ILE B CA 1
ATOM 1965 C C . ILE B 1 118 ? -2.496 17.621 -13.247 1.00 62.00 118 ILE B C 1
ATOM 1966 O O . ILE B 1 118 ? -3.717 17.591 -13.086 1.00 62.00 118 ILE B O 1
ATOM 1971 N N . SER B 1 119 ? -1.811 18.669 -12.796 1.00 62.00 119 SER B N 1
ATOM 1972 C CA . SER B 1 119 ? -2.444 19.763 -12.086 1.00 62.00 119 SER B CA 1
ATOM 1973 C C . SER B 1 119 ? -3.415 20.519 -12.973 1.00 62.00 119 SER B C 1
ATOM 1974 O O . SER B 1 119 ? -4.516 20.774 -12.501 1.00 62.00 119 SER B O 1
ATOM 1977 N N . ASN B 1 120 ? -3.026 21.086 -14.107 1.00 62.00 120 ASN B N 1
ATOM 1978 C CA . ASN B 1 120 ? -3.973 21.862 -1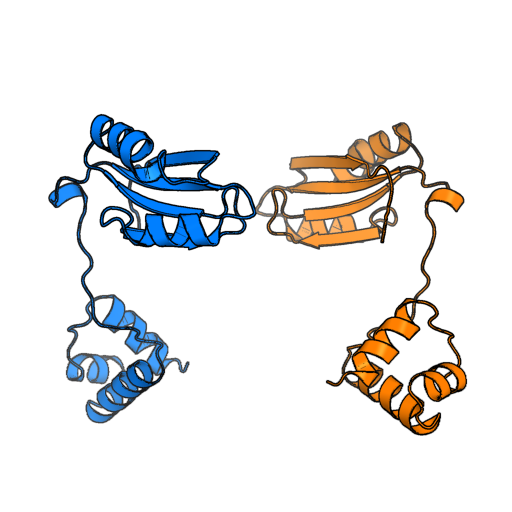4.896 1.00 62.00 120 ASN B CA 1
ATOM 1979 C C . ASN B 1 120 ? -4.937 21.090 -15.772 1.00 62.00 120 ASN B C 1
ATOM 1980 O O . ASN B 1 120 ? -6.109 21.499 -15.837 1.00 62.00 120 ASN B O 1
ATOM 1985 N N . LYS B 1 121 ? -4.530 20.047 -16.520 1.00 62.00 121 LYS B N 1
ATOM 1986 C CA . LYS B 1 121 ? -5.553 19.430 -17.372 1.00 62.00 121 LYS B CA 1
ATOM 1987 C C . LYS B 1 121 ? -6.185 18.236 -16.704 1.00 62.00 121 LYS B C 1
ATOM 1988 O O . LYS B 1 121 ? -7.371 18.524 -16.408 1.00 62.00 121 LYS B O 1
ATOM 1994 N N . ILE B 1 122 ? -5.561 17.111 -16.334 1.00 62.00 122 ILE B N 1
ATOM 1995 C CA . ILE B 1 122 ? -6.292 16.048 -15.642 1.00 62.00 122 ILE B CA 1
ATOM 1996 C C . ILE B 1 122 ? -7.001 16.468 -14.354 1.00 62.00 122 ILE B C 1
ATOM 1997 O O . ILE B 1 122 ? -8.198 16.363 -14.107 1.00 62.00 122 ILE B O 1
ATOM 2002 N N . GLY B 1 123 ? -6.238 16.911 -13.379 1.00 62.00 123 GLY B N 1
ATOM 2003 C CA . GLY B 1 123 ? -6.666 17.340 -12.074 1.00 62.00 123 GLY B CA 1
ATOM 2004 C C . GLY B 1 123 ? -7.938 18.145 -12.015 1.00 62.00 123 GLY B C 1
ATOM 2005 O O . GLY B 1 123 ? -8.855 17.864 -11.214 1.00 62.00 123 GLY B O 1
ATOM 2006 N N . LYS B 1 124 ? -8.114 19.143 -12.867 1.00 62.00 124 LYS B N 1
ATOM 2007 C CA . LYS B 1 124 ? -9.313 19.950 -12.850 1.00 62.00 124 LYS B CA 1
ATOM 2008 C C . LYS B 1 124 ? -10.491 19.207 -13.455 1.00 62.00 124 LYS B C 1
ATOM 2009 O O . LYS B 1 124 ? -11.537 19.849 -13.486 1.00 62.00 124 LYS B O 1
ATOM 2015 N N . ILE B 1 125 ? -10.294 18.090 -14.120 1.00 62.00 125 ILE B N 1
ATOM 2016 C CA . ILE B 1 125 ? -11.497 17.381 -14.547 1.00 62.00 125 ILE B CA 1
ATOM 2017 C C . ILE B 1 125 ? -12.348 17.108 -13.307 1.00 62.00 125 ILE B C 1
ATOM 2018 O O . ILE B 1 125 ? -11.847 16.979 -12.171 1.00 62.00 125 ILE B O 1
ATOM 2023 N N . GLU B 1 126 ? -13.669 17.292 -13.408 1.00 62.00 126 GLU B N 1
ATOM 2024 C CA . GLU B 1 126 ? -14.452 17.226 -12.170 1.00 62.00 126 GLU B CA 1
ATOM 2025 C C . GLU B 1 126 ? -14.623 15.770 -11.785 1.00 62.00 126 GLU B C 1
ATOM 2026 O O . GLU B 1 126 ? -15.076 15.003 -12.640 1.00 62.00 126 GLU B O 1
ATOM 2028 N N . GLY B 1 127 ? -14.299 15.454 -10.542 1.00 62.00 127 GLY B N 1
ATOM 2029 C CA . GLY B 1 127 ? -14.558 14.077 -10.094 1.00 62.00 127 GLY B CA 1
ATOM 2030 C C . GLY B 1 127 ? -13.251 13.346 -9.882 1.00 62.00 127 GLY B C 1
ATOM 2031 O O . GLY B 1 127 ? -13.246 12.338 -9.188 1.00 62.00 127 GLY B O 1
ATOM 2032 N N . VAL B 1 128 ? -12.150 13.864 -10.392 1.00 62.00 128 VAL B N 1
ATOM 2033 C CA . VAL B 1 128 ? -10.829 13.313 -10.203 1.00 62.00 128 VAL B CA 1
ATOM 2034 C C . VAL B 1 128 ? -10.435 13.499 -8.736 1.00 62.00 128 VAL B C 1
ATOM 2035 O O . VAL B 1 128 ? -10.300 14.548 -8.116 1.00 62.00 128 VAL B O 1
ATOM 2039 N N . THR B 1 129 ? -10.321 12.341 -8.093 1.00 62.00 129 THR B N 1
ATOM 2040 C CA . THR B 1 129 ? -9.897 12.355 -6.702 1.00 62.00 129 THR B CA 1
ATOM 2041 C C . THR B 1 129 ? -8.429 12.011 -6.710 1.00 62.00 129 THR B C 1
ATOM 2042 O O . THR B 1 129 ? -7.678 12.588 -5.907 1.00 62.00 129 THR B O 1
ATOM 2046 N N . LYS B 1 130 ? -7.860 11.314 -7.705 1.00 62.00 130 LYS B N 1
ATOM 2047 C CA . LYS B 1 130 ? -6.398 11.286 -7.565 1.00 62.00 130 LYS B CA 1
ATOM 2048 C C . LYS B 1 130 ? -5.606 10.828 -8.757 1.00 62.00 130 LYS B C 1
ATOM 2049 O O . LYS B 1 130 ? -5.913 9.788 -9.343 1.00 62.00 130 LYS B O 1
ATOM 2055 N N . VAL B 1 131 ? -4.526 11.570 -8.996 1.00 62.00 131 VAL B N 1
ATOM 2056 C CA . VAL B 1 131 ? -3.667 11.203 -10.127 1.00 62.00 131 VAL B CA 1
ATOM 2057 C C . VAL B 1 131 ? -2.405 10.501 -9.619 1.00 62.00 131 VAL B C 1
ATOM 2058 O O . VAL B 1 131 ? -1.865 10.950 -8.610 1.00 62.00 131 VAL B O 1
ATOM 2062 N N . CYS B 1 132 ? -2.063 9.410 -10.277 1.00 62.00 132 CYS B N 1
ATOM 2063 C CA . CYS B 1 132 ? -0.966 8.553 -9.869 1.00 62.00 132 CYS B CA 1
ATOM 2064 C C . CYS B 1 132 ? -0.065 8.238 -11.038 1.00 62.00 132 CYS B C 1
ATOM 2065 O O . CYS B 1 132 ? -0.310 7.257 -11.713 1.00 62.00 132 CYS B O 1
ATOM 2068 N N . PRO B 1 133 ? 0.978 9.004 -11.252 1.00 62.00 133 PRO B N 1
ATOM 2069 C CA . PRO B 1 133 ? 1.820 8.790 -12.408 1.00 62.00 133 PRO B CA 1
ATOM 2070 C C . PRO B 1 133 ? 2.965 7.849 -12.134 1.00 62.00 133 PRO B C 1
ATOM 2071 O O . PRO B 1 133 ? 3.633 8.086 -11.133 1.00 62.00 133 PRO B O 1
ATOM 2075 N N . ALA B 1 134 ? 3.195 6.839 -12.961 1.00 62.00 134 ALA B N 1
ATOM 2076 C CA . ALA B 1 134 ? 4.411 6.041 -12.888 1.00 62.00 134 ALA B CA 1
ATOM 2077 C C . ALA B 1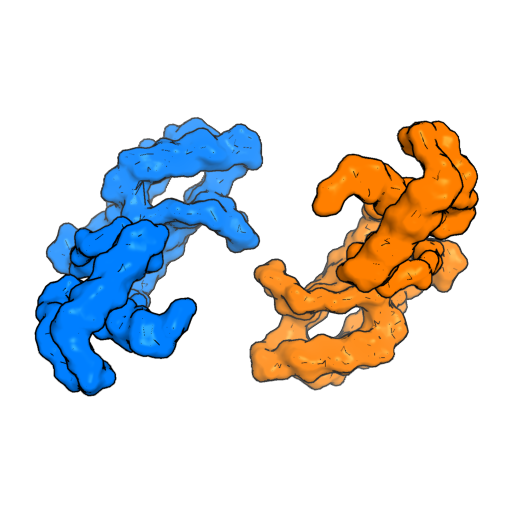 134 ? 5.190 6.293 -14.188 1.00 62.00 134 ALA B C 1
ATOM 2078 O O . ALA B 1 134 ? 4.661 5.926 -15.231 1.00 62.00 134 ALA B O 1
ATOM 2080 N N . ILE B 1 135 ? 6.340 6.917 -14.131 1.00 62.00 135 ILE B N 1
ATOM 2081 C CA . ILE B 1 135 ? 7.107 7.189 -15.344 1.00 62.00 135 ILE B CA 1
ATOM 2082 C C . ILE B 1 135 ? 7.776 5.913 -15.802 1.00 62.00 135 ILE B C 1
ATOM 2083 O O . ILE B 1 135 ? 8.467 5.248 -15.044 1.00 62.00 135 ILE B O 1
ATOM 2088 N N . ILE B 1 136 ? 7.693 5.589 -17.070 1.00 62.00 136 ILE B N 1
ATOM 2089 C CA . ILE B 1 136 ? 8.303 4.448 -17.729 1.00 62.00 136 ILE B CA 1
ATOM 2090 C C . ILE B 1 136 ? 9.760 4.728 -18.012 1.00 62.00 136 ILE B C 1
ATOM 2091 O O . ILE B 1 136 ? 9.961 5.731 -18.671 1.00 62.00 136 ILE B O 1
ATOM 2096 N N . LEU B 1 137 ? 10.699 3.867 -17.693 1.00 62.00 137 LEU B N 1
ATOM 2097 C CA . LEU B 1 137 ? 12.119 4.139 -17.923 1.00 62.00 137 LEU B CA 1
ATOM 2098 C C . LEU B 1 137 ? 12.632 3.704 -19.277 1.00 62.00 137 LEU B C 1
ATOM 2099 O O . LEU B 1 137 ? 13.231 4.498 -19.983 1.00 62.00 137 LEU B O 1
ATOM 2104 N N . GLU B 1 138 ? 12.356 2.478 -19.667 1.00 62.00 138 GLU B N 1
ATOM 2105 C CA . GLU B 1 138 ? 12.578 1.972 -20.999 1.00 62.00 138 GLU B CA 1
ATOM 2106 C C . GLU B 1 138 ? 11.353 1.126 -21.400 1.00 62.00 138 GLU B C 1
ATOM 2107 O O . GLU B 1 138 ? 10.718 0.498 -20.548 1.00 62.00 138 GLU B O 1
ATOM 2113 N N . LYS B 1 139 ? 11.069 1.059 -22.683 1.00 62.00 139 LYS B N 1
ATOM 2114 C CA . LYS B 1 139 ? 10.075 0.206 -23.329 1.00 62.00 139 LYS B CA 1
ATOM 2115 C C . LYS B 1 139 ? 10.831 -0.974 -23.954 1.00 62.00 139 LYS B C 1
ATOM 2116 O O . LYS B 1 139 ? 11.801 -0.765 -24.677 1.00 62.00 139 LYS B O 1
ATOM 2122 N N . LEU B 1 140 ? 10.474 -2.212 -23.660 1.00 62.00 140 LEU B N 1
ATOM 2123 C CA . LEU B 1 140 ? 11.327 -3.303 -24.151 1.00 62.00 140 LEU B CA 1
ATOM 2124 C C . LEU B 1 140 ? 10.617 -4.169 -25.163 1.00 62.00 140 LEU B C 1
ATOM 2125 O O . LEU B 1 140 ? 11.265 -5.003 -25.751 1.00 62.00 140 LEU B O 1
ATOM 2130 N N . LYS B 1 141 ? 9.329 -3.990 -25.377 1.00 62.00 141 LYS B N 1
ATOM 2131 C CA . LYS B 1 141 ? 8.602 -4.760 -26.387 1.00 62.00 141 LYS B CA 1
ATOM 2132 C C . LYS B 1 141 ? 7.176 -4.203 -26.386 1.00 62.00 141 LYS B C 1
ATOM 2133 O O . LYS B 1 141 ? 7.257 -2.960 -26.494 1.00 62.00 141 LYS B O 1
#

CATH classification: 1.10.10.10 (+1 more: 3.30.70.920)

Foldseek 3Di:
DDPLLVVLVVVCVVPVVPQLQVSCVVVVHHSVVSVVSVVVCCVVCVPVDDDDDDDQVVVLQPWQKWKAWAFQVVCVVVLQVQCVPDPQQPDWAQDPPDHRIIGRGGANDPVRCVCCVCVPSVPRVTTDDMGIDTDPDDDD/DDDLLVVLVVVCVVPVPPQLVVSCVVVVHDSVVSVVSVVVCCVVCVCVDDDDDDDLVVVLQPWWKWKAWAFQVVCPVVLQVLVVVDPQFPDWAQDPPPHRIITTGGANDPVRVVCCCVPPSVPRPGTPDIDIDTDDDDDD

Nearest PDB structures (foldseek):
  1i1g-assembly1_A  TM=1.007E+00  e=1.467E-26  Pyrococcus furiosus
  7fby-assembly1_A  TM=9.371E-01  e=7.645E-14  Pyrococcus horikoshii OT3
  2dbb-assembly1_B  TM=8.676E-01  e=1.615E-10  Pyrococcus horikoshii OT3
  8q90-assembly1_B  TM=9.229E-01  e=3.038E-09  Haloferax mediterranei
  2cfx-assembly1_C  TM=9.167E-01  e=4.455E-09  Bacillus subtilis

Sequence (280 aa):
IDERDKIILEILEKDARTPFTEIAKKLGISETAVRKRVKALEEKGIIEGYTIKINPKKLGYSLVTITGVDTKPEKLFEVAEKLKEYDFVKELYLSSGDHMIMAVIWAKDGEDLAEIISNKIGKIEGVTKVCPAIILEKLKIDERDKIILEILEKDARTPFTEIAKKLGISETAVRKRVKALEEKGIIEGYTIKINPKKLGYSLVTITGVDTKPEKLFEVAEKLKEYDFVKELYLSSGDHMIMAVIWAKDGEDLAEIISNKIGKIEGVTKVCPAIILEKLK

InterPro domains:
  IPR000485 AsnC-type HTH domain [PR00033] (2-18)
  IPR000485 AsnC-type HTH domain [PR00033] (18-29)
  IPR000485 AsnC-type HTH domain [PR00033] (29-48)
  IPR000485 AsnC-type HTH domain [PS50956] (2-63)
  IPR011008 Dimeric alpha-beta barrel [SSF54909] (62-141)
  IPR011991 ArsR-like helix-turn-helix domain [cd00090] (3-86)
  IPR019885 Transcription regulator HTH, AsnC-type, conserved site [PS00519] (20-46)
  IPR019887 Transcription regulator AsnC/Lrp, ligand binding domain [PF01037] (68-141)
  IPR019888 Transcription regulator AsnC-like [SM00344] (2-108)
  IPR036388 Winged helix-like DNA-binding domain superfamily [G3DSA:1.10.10.10] (1-51)
  IPR036390 Winged helix DNA-binding domain superfamily [SSF46785] (1-62)
  IPR050684 Transcriptional regulator Lrp/AsnC/Siroheme decarboxylase [PTHR43413] (2-135)
  IPR053456 HTH-type transcriptional regulator LrpA [NF040820] (1-141)

Solvent-accessible surface area: 18884 Å² total; per-residue (Å²): 110,72,129,123,18,87,50,0,50,92,27,9,152,89,67,50,209,17,74,73,78,85,0,6,88,102,41,73,52,58,94,107,22,0,32,61,48,2,54,38,3,64,156,146,40,82,23,171,48,120,123,137,167,79,77,32,75,175,110,38,59,70,37,23,0,62,0,8,0,46,14,85,121,121,67,32,130,89,0,9,112,91,0,152,85,70,142,31,16,97,85,44,95,77,44,105,45,134,38,96,0,59,0,20,0,29,0,101,66,43,70,32,12,60,103,14,35,53,81,101,0,35,148,11,64,10,24,71,123,27,38,57,58,73,53,165,135,140,162,223,117,58,107,107,10,104,33,0,48,121,30,14,158,88,78,49,220,18,59,72,74,107,1,3,85,154,26,56,29,71,83,103,32,0,36,68,55,5,43,42,0,74,145,121,40,71,26,165,48,126,121,132,185,80,67,24,74,184,103,42,73,79,33,32,0,65,0,9,0,48,12,89,121,129,58,19,130,96,0,12,110,109,0,132,81,71,129,21,16,90,88,47,96,89,36,107,49,142,37,113,0,51,0,16,0,32,0,122,71,45,68,30,10,58,101,6,38,61,78,90,0,28,151,9,56,10,26,70,117,30,33,60,62,80,57,160,138,148,154,219

Organism: Pyrococcus furiosus (strain ATCC 43587 / DSM 3638 / JCM 8422 / Vc1) (NCBI:txid186497)

Secondary structure (DSSP, 8-state):
--SHHHHHHHHHHH-TT--HHHHHHHHTS-HHHHHHHHHHHHHHTSS--------SGGGT--EEEEEEEEE-GGGHHHHHHHHHHSTTEEEE---SSSSSEEEEEEESSHHHHHHIIIIIITTSTTEEEEEEEE-S----/--HHHHHHHHHHHH-TT--HHHHHHHHTS-HHHHHHHHHHHHHHTSS--------SGGGT--EEEEEEEEE-GGGHHHHHHHHHHSTTEEEEEE-SSSSSEEEEEEESSHHHHHHIIIIIITTSTTEEEEEEEE------